Protein AF-A0A1V4R2S0-F1 (afdb_monomer_lite)

Foldseek 3Di:
DPDFQAAQFARDTDDALQQAQCSDPPHNHGVVQDDNNRHGDDLVVQLVVQLVVCCVPPVDDSVVSSVVSNVVNCPGRVNVCVVVLVQQAQWEWEWEAEQFKIKIWIWGDDPHDTDTDDIFMFTQPCEPPRNARLQRVVVRVVVVCVVPVDQQFDPPADSVHTHGDPNYHYYYDYPHHYDPDDDDDDPDPPDDPVVVVVVVD

Radius of gyration: 22.93 Å; chains: 1; bounding box: 72×52×46 Å

Structure (mmCIF, N/CA/C/O backbone):
data_AF-A0A1V4R2S0-F1
#
_entry.id   AF-A0A1V4R2S0-F1
#
loop_
_atom_site.group_PDB
_atom_site.id
_atom_site.type_symbol
_atom_site.label_atom_id
_atom_site.label_alt_id
_atom_site.label_comp_id
_atom_site.label_asym_id
_atom_site.label_entity_id
_atom_site.label_seq_id
_atom_site.pdbx_PDB_ins_code
_atom_site.Cartn_x
_atom_site.Cartn_y
_atom_site.Cartn_z
_atom_site.occupancy
_atom_site.B_iso_or_equiv
_atom_site.auth_seq_id
_atom_site.auth_comp_id
_atom_site.auth_asym_id
_atom_site.auth_atom_id
_atom_site.pdbx_PDB_model_num
ATOM 1 N N . MET A 1 1 ? -27.835 24.896 -12.467 1.00 46.81 1 MET A N 1
ATOM 2 C CA . MET A 1 1 ? -27.452 24.715 -11.051 1.00 46.81 1 MET A CA 1
ATOM 3 C C . MET A 1 1 ? -25.950 24.519 -11.069 1.00 46.81 1 MET A C 1
ATOM 5 O O . MET A 1 1 ? -25.530 23.565 -11.707 1.00 46.81 1 MET A O 1
ATOM 9 N N . ASN A 1 2 ? -25.158 25.445 -10.519 1.00 62.81 2 ASN A N 1
ATOM 10 C CA . ASN A 1 2 ? -23.717 25.209 -10.399 1.00 62.81 2 ASN A CA 1
ATOM 11 C C . ASN A 1 2 ? -23.526 24.037 -9.437 1.00 62.81 2 ASN A C 1
ATOM 13 O O . ASN A 1 2 ? -24.078 24.055 -8.337 1.00 62.81 2 ASN A O 1
ATOM 17 N N . GLU A 1 3 ? -22.824 23.006 -9.891 1.00 78.31 3 GLU A N 1
ATOM 18 C CA . GLU A 1 3 ? -22.484 21.851 -9.074 1.00 78.31 3 GLU A CA 1
ATOM 19 C C . GLU A 1 3 ? -21.580 22.326 -7.930 1.00 78.31 3 GLU A C 1
ATOM 21 O O . GLU A 1 3 ? -20.575 23.003 -8.148 1.00 78.31 3 GLU A O 1
ATOM 26 N N . LEU A 1 4 ? -22.009 22.088 -6.691 1.00 85.81 4 LEU A N 1
ATOM 27 C CA . LEU A 1 4 ? -21.290 22.551 -5.513 1.00 85.81 4 LEU A CA 1
ATOM 28 C C . LEU A 1 4 ? -20.228 21.508 -5.156 1.00 85.81 4 LEU A C 1
ATOM 30 O O . LEU A 1 4 ? -20.561 20.423 -4.681 1.00 85.81 4 LEU A O 1
ATOM 34 N N . HIS A 1 5 ? -18.957 21.838 -5.369 1.00 91.56 5 HIS A N 1
ATOM 35 C CA . HIS A 1 5 ? -17.845 20.961 -5.016 1.00 91.56 5 HIS A CA 1
ATOM 36 C C . HIS A 1 5 ? -17.355 21.264 -3.598 1.00 91.56 5 HIS A C 1
ATOM 38 O O . HIS A 1 5 ? -17.050 22.407 -3.259 1.00 91.56 5 HIS A O 1
ATOM 44 N N . ILE A 1 6 ? -17.289 20.232 -2.756 1.00 93.31 6 ILE A N 1
ATOM 45 C CA . ILE A 1 6 ? -16.808 20.323 -1.374 1.00 93.31 6 ILE A CA 1
ATOM 46 C C . ILE A 1 6 ? -15.648 19.345 -1.208 1.00 93.31 6 ILE A C 1
ATOM 48 O O . ILE A 1 6 ? -15.779 18.167 -1.541 1.00 93.31 6 ILE A O 1
ATOM 52 N N . CYS A 1 7 ? -14.534 19.822 -0.652 1.00 93.19 7 CYS A N 1
ATOM 53 C CA . CYS A 1 7 ? -13.400 18.979 -0.294 1.00 93.19 7 CYS A CA 1
ATOM 54 C C . CYS A 1 7 ? -13.829 17.899 0.709 1.00 93.19 7 CYS A C 1
ATOM 56 O O . CYS A 1 7 ? -14.256 18.213 1.823 1.00 93.19 7 CYS A O 1
ATOM 58 N N . LYS A 1 8 ? -13.636 16.625 0.351 1.00 91.62 8 LYS A N 1
ATOM 59 C CA . LYS A 1 8 ? -13.963 15.467 1.201 1.00 91.62 8 LYS A CA 1
ATOM 60 C C . LYS A 1 8 ? -13.078 15.327 2.444 1.00 91.62 8 LYS A C 1
ATOM 62 O O . LYS A 1 8 ? -13.355 14.473 3.278 1.00 91.62 8 LYS A O 1
ATOM 67 N N . SER A 1 9 ? -12.021 16.132 2.565 1.00 92.12 9 SER A N 1
ATOM 68 C CA . SER A 1 9 ? -11.153 16.174 3.745 1.00 92.12 9 SER A CA 1
ATOM 69 C C . SER A 1 9 ? -11.565 17.296 4.701 1.00 92.12 9 SER A C 1
ATOM 71 O O . SER A 1 9 ? -12.098 17.014 5.765 1.00 92.12 9 SER A O 1
ATOM 73 N N . CYS A 1 10 ? -11.386 18.568 4.326 1.00 91.00 10 CYS A N 1
ATOM 74 C CA . CYS A 1 10 ? -11.595 19.706 5.234 1.00 91.00 10 CYS A CA 1
ATOM 75 C C . CYS A 1 10 ? -12.958 20.408 5.108 1.00 91.00 10 CYS A C 1
ATOM 77 O O . CYS A 1 10 ? -13.224 21.348 5.853 1.00 91.00 10 CYS A O 1
ATOM 79 N N . GLY A 1 11 ? -13.806 20.021 4.149 1.00 90.06 11 GLY A N 1
ATOM 80 C CA . GLY A 1 11 ? -15.106 20.664 3.928 1.00 90.06 11 GLY A CA 1
ATOM 81 C C . GLY A 1 11 ? -15.055 22.030 3.226 1.00 90.06 11 GLY A C 1
ATOM 82 O O . GLY A 1 11 ? -16.089 22.686 3.108 1.00 90.06 11 GLY A O 1
ATOM 83 N N . LYS A 1 12 ? -13.885 22.475 2.738 1.00 93.06 12 LYS A N 1
ATOM 84 C CA . LYS A 1 12 ? -13.745 23.711 1.944 1.00 93.06 12 LYS A CA 1
ATOM 85 C C . LYS A 1 12 ? -14.580 23.620 0.661 1.00 93.06 12 LYS A C 1
ATOM 87 O O . LYS A 1 12 ? -14.504 22.624 -0.057 1.00 93.06 12 LYS A O 1
ATOM 92 N N . VAL A 1 13 ? -15.352 24.667 0.370 1.00 94.25 13 VAL A N 1
ATOM 93 C CA . VAL A 1 13 ? -16.077 24.818 -0.903 1.00 94.25 13 VAL A CA 1
ATOM 94 C C . VAL A 1 13 ? -15.076 25.193 -1.993 1.00 94.25 13 VAL A C 1
ATOM 96 O O . VAL A 1 13 ? -14.331 26.156 -1.819 1.00 94.25 13 VAL A O 1
ATOM 99 N N . LEU A 1 14 ? -15.073 24.449 -3.096 1.00 94.50 14 LEU A N 1
ATOM 100 C CA . LEU A 1 14 ? -14.153 24.623 -4.219 1.00 94.50 14 LEU A CA 1
ATOM 101 C C . LEU A 1 14 ? -14.873 25.363 -5.342 1.00 94.50 14 LEU A C 1
ATOM 103 O O . LEU A 1 14 ? -15.967 24.953 -5.744 1.00 94.50 14 LEU A O 1
ATOM 107 N N . LYS A 1 15 ? -14.292 26.471 -5.808 1.00 92.19 15 LYS A N 1
ATOM 108 C CA . LYS A 1 15 ? -14.915 27.331 -6.823 1.00 92.19 15 LYS A CA 1
ATOM 109 C C . LYS A 1 15 ? -14.043 27.453 -8.056 1.00 92.19 15 LYS A C 1
ATOM 111 O O . LYS A 1 15 ? -14.492 27.115 -9.147 1.00 92.19 15 LYS A O 1
ATOM 116 N N . GLU A 1 16 ? -12.811 27.898 -7.857 1.00 92.81 16 GLU A N 1
ATOM 117 C CA . GLU A 1 16 ? -11.862 28.153 -8.936 1.00 92.81 16 GLU A CA 1
ATOM 118 C C . GLU A 1 16 ? -10.869 27.000 -9.052 1.00 92.81 16 GLU A C 1
ATOM 120 O O . GLU A 1 16 ? -10.714 26.218 -8.114 1.00 92.81 16 GLU A O 1
ATOM 125 N N . ALA A 1 17 ? -10.194 26.885 -10.197 1.00 91.75 17 ALA A N 1
ATOM 126 C CA . ALA A 1 17 ? -9.250 25.801 -10.461 1.00 91.75 17 ALA A CA 1
ATOM 127 C C . ALA A 1 17 ? -8.202 25.664 -9.343 1.00 91.75 17 ALA A C 1
ATOM 129 O O . ALA A 1 17 ? -7.918 24.552 -8.908 1.00 91.75 17 ALA A O 1
ATOM 130 N N . GLU A 1 18 ? -7.711 26.782 -8.807 1.00 92.38 18 GLU A N 1
ATOM 131 C CA . GLU A 1 18 ? -6.696 26.835 -7.753 1.00 92.38 18 GLU A CA 1
ATOM 132 C C . GLU A 1 18 ? -7.167 26.233 -6.426 1.00 92.38 18 GLU A C 1
ATOM 134 O O . GLU A 1 18 ? -6.331 25.823 -5.625 1.00 92.38 18 GLU A O 1
ATOM 139 N N . ASP A 1 19 ? -8.478 26.160 -6.177 1.00 92.62 19 ASP A N 1
ATOM 140 C CA . ASP A 1 19 ? -9.009 25.514 -4.977 1.00 92.62 19 ASP A CA 1
ATOM 141 C C . ASP A 1 19 ? -8.884 23.990 -5.048 1.00 92.62 19 ASP A C 1
ATOM 143 O O . ASP A 1 19 ? -8.779 23.339 -4.007 1.00 92.62 19 ASP A O 1
ATOM 147 N N . PHE A 1 20 ? -8.913 23.409 -6.249 1.00 94.19 20 PHE A N 1
ATOM 148 C CA . PHE A 1 20 ? -8.894 21.964 -6.451 1.00 94.19 20 PHE A CA 1
ATOM 149 C C . PHE A 1 20 ? -7.472 21.404 -6.383 1.00 94.19 20 PHE A C 1
ATOM 151 O O . PHE A 1 20 ? -6.502 22.050 -6.780 1.00 94.19 20 PHE A O 1
ATOM 158 N N . ALA A 1 21 ? -7.347 20.164 -5.906 1.00 93.62 21 ALA A N 1
ATOM 159 C CA . ALA A 1 21 ? -6.077 19.448 -5.939 1.00 93.62 21 ALA A CA 1
ATOM 160 C C . ALA A 1 21 ? -5.519 19.393 -7.373 1.00 93.62 21 ALA A C 1
ATOM 162 O O . ALA A 1 21 ? -6.259 19.076 -8.310 1.00 93.62 21 ALA A O 1
ATOM 163 N N . ASP A 1 22 ? -4.231 19.722 -7.522 1.00 91.56 22 ASP A N 1
ATOM 164 C CA . ASP A 1 22 ? -3.528 19.806 -8.814 1.00 91.56 22 ASP A CA 1
ATOM 165 C C . ASP A 1 22 ? -4.211 20.740 -9.846 1.00 91.56 22 ASP A C 1
ATOM 167 O O . ASP A 1 22 ? -4.134 20.544 -11.056 1.00 91.56 22 ASP A O 1
ATOM 171 N N . GLY A 1 23 ? -4.972 21.743 -9.387 1.00 89.06 23 GLY A N 1
ATOM 172 C CA . GLY A 1 23 ? -5.674 22.674 -10.278 1.00 89.06 23 GLY A CA 1
ATOM 173 C C . GLY A 1 23 ? -6.854 22.055 -11.045 1.00 89.06 23 GLY A C 1
ATOM 174 O O . GLY A 1 23 ? -7.412 22.672 -11.956 1.00 89.06 23 GLY A O 1
ATOM 175 N N . LYS A 1 24 ? -7.225 20.807 -10.734 1.00 89.88 24 LYS A N 1
ATOM 176 C CA . LYS A 1 24 ? -8.147 20.012 -11.547 1.00 89.88 24 LYS A CA 1
ATOM 177 C C . LYS A 1 24 ? -9.590 20.147 -11.067 1.00 89.88 24 LYS A C 1
ATOM 179 O O . LYS A 1 24 ? -9.997 19.499 -10.102 1.00 89.88 24 LYS A O 1
ATOM 184 N N . ILE A 1 25 ? -10.390 20.927 -11.796 1.00 90.38 25 ILE A N 1
ATOM 185 C CA . ILE A 1 25 ? -11.830 21.079 -11.531 1.00 90.38 25 ILE A CA 1
ATOM 186 C C . ILE A 1 25 ? -12.509 19.703 -11.463 1.00 90.38 25 ILE A C 1
ATOM 188 O O . ILE A 1 25 ? -12.324 18.851 -12.335 1.00 90.38 25 ILE A O 1
ATOM 192 N N . GLY A 1 26 ? -13.292 19.497 -10.403 1.00 87.50 26 GLY A N 1
ATOM 193 C CA . GLY A 1 26 ? -13.965 18.231 -10.105 1.00 87.50 26 GLY A CA 1
ATOM 194 C C . GLY A 1 26 ? -13.153 17.265 -9.236 1.00 87.50 26 GLY A C 1
ATOM 195 O O . GLY A 1 26 ? -13.648 16.181 -8.930 1.00 87.50 26 GLY A O 1
ATOM 196 N N . SER A 1 27 ? -11.937 17.631 -8.812 1.00 90.06 27 SER A N 1
ATOM 197 C CA . SER A 1 27 ? -11.198 16.867 -7.802 1.00 90.06 27 SER A CA 1
ATOM 198 C C . SER A 1 27 ? -11.981 16.756 -6.489 1.00 90.06 27 SER A C 1
ATOM 200 O O . SER A 1 27 ? -12.680 17.681 -6.074 1.00 90.06 27 SER A O 1
ATOM 202 N N . GLU A 1 28 ? -11.845 15.614 -5.813 1.00 92.06 28 GLU A N 1
ATOM 203 C CA . GLU A 1 28 ? -12.517 15.339 -4.537 1.00 92.06 28 GLU A CA 1
ATOM 204 C C . GLU A 1 28 ? -11.915 16.118 -3.355 1.00 92.06 28 GLU A C 1
ATOM 206 O O . GLU A 1 28 ? -12.532 16.208 -2.289 1.00 92.06 28 GLU A O 1
ATOM 211 N N . TYR A 1 29 ? -10.713 16.672 -3.529 1.00 94.62 29 TYR A N 1
ATOM 212 C CA . TYR A 1 29 ? -9.932 17.325 -2.482 1.00 94.62 29 TYR A CA 1
ATOM 213 C C . TYR A 1 29 ? -9.473 18.723 -2.905 1.00 94.62 29 TYR A C 1
ATOM 215 O O . TYR A 1 29 ? -9.344 19.017 -4.095 1.00 94.62 29 TYR A O 1
ATOM 223 N N . CYS A 1 30 ? -9.214 19.582 -1.915 1.00 94.81 30 CYS A N 1
ATOM 224 C CA . CYS A 1 30 ? -8.610 20.889 -2.148 1.00 94.81 30 CYS A CA 1
ATOM 225 C C . CYS A 1 30 ? -7.082 20.818 -2.211 1.00 94.81 30 CYS A C 1
ATOM 227 O O . CYS A 1 30 ? -6.473 19.933 -1.608 1.00 94.81 30 CYS A O 1
ATOM 229 N N . ASN A 1 31 ? -6.482 21.817 -2.852 1.00 94.00 31 ASN A N 1
ATOM 230 C CA . ASN A 1 31 ? -5.033 22.004 -2.953 1.00 94.00 31 ASN A CA 1
ATOM 231 C C . ASN A 1 31 ? -4.296 22.029 -1.595 1.00 94.00 31 ASN A C 1
ATOM 233 O O . ASN A 1 31 ? -3.155 21.600 -1.510 1.00 94.00 31 ASN A O 1
ATOM 237 N N . GLU A 1 32 ? -4.936 22.501 -0.522 1.00 93.06 32 GLU A N 1
ATOM 238 C CA . GLU A 1 32 ? -4.339 22.572 0.823 1.00 93.06 32 GLU A CA 1
ATOM 239 C C . GLU A 1 32 ? -4.285 21.209 1.539 1.00 93.06 32 GLU A C 1
ATOM 241 O O . GLU A 1 32 ? -3.452 20.993 2.423 1.00 93.06 32 GLU A O 1
ATOM 246 N N . CYS A 1 33 ? -5.192 20.288 1.192 1.00 93.31 33 CYS A N 1
ATOM 247 C CA . CYS A 1 33 ? -5.246 18.944 1.778 1.00 93.31 33 CYS A CA 1
ATOM 248 C C . CYS A 1 33 ? -4.353 17.941 1.042 1.00 93.31 33 CYS A C 1
ATOM 250 O O . CYS A 1 33 ? -4.112 16.845 1.560 1.00 93.31 33 CYS A O 1
ATOM 252 N N . THR A 1 34 ? -3.877 18.305 -0.146 1.00 93.75 34 THR A N 1
ATOM 253 C CA . THR A 1 34 ? -3.062 17.456 -1.007 1.00 93.75 34 THR A CA 1
ATOM 254 C C . THR A 1 34 ? -1.626 17.959 -1.111 1.00 93.75 34 THR A C 1
ATOM 256 O O . THR A 1 34 ? -1.303 19.067 -0.693 1.00 93.75 34 THR A O 1
ATOM 259 N N . ASP A 1 35 ? -0.739 17.110 -1.609 1.00 91.44 35 ASP A N 1
ATOM 260 C CA . ASP A 1 35 ? 0.590 17.496 -2.050 1.00 91.44 35 ASP A CA 1
ATOM 261 C C . ASP A 1 35 ? 0.546 18.162 -3.437 1.00 91.44 35 ASP A C 1
ATOM 263 O O . ASP A 1 35 ? -0.520 18.377 -4.024 1.00 91.44 35 ASP A O 1
ATOM 267 N N . GLU A 1 36 ? 1.728 18.497 -3.951 1.00 88.94 36 GLU A N 1
ATOM 268 C CA . GLU A 1 36 ? 1.931 19.122 -5.262 1.00 88.94 36 GLU A CA 1
ATOM 269 C C . GLU A 1 36 ? 1.460 18.270 -6.449 1.00 88.94 36 GLU A C 1
ATOM 271 O O . GLU A 1 36 ? 1.298 18.802 -7.540 1.00 88.94 36 GLU A O 1
ATOM 276 N N . PHE A 1 37 ? 1.201 16.976 -6.239 1.00 88.50 37 PHE A N 1
ATOM 277 C CA . PHE A 1 37 ? 0.699 16.047 -7.253 1.00 88.50 37 PHE A CA 1
ATOM 278 C C . PHE A 1 37 ? -0.795 15.736 -7.076 1.00 88.50 37 PHE A C 1
ATOM 280 O O . PHE A 1 37 ? -1.340 14.870 -7.761 1.00 88.50 37 PHE A O 1
ATOM 287 N N . GLY A 1 38 ? -1.463 16.403 -6.131 1.00 88.88 38 GLY A N 1
ATOM 288 C CA . GLY A 1 38 ? -2.879 16.207 -5.850 1.00 88.88 38 GLY A CA 1
ATOM 289 C C . GLY A 1 38 ? -3.206 14.956 -5.026 1.00 88.88 38 GLY A C 1
ATOM 290 O O . GLY A 1 38 ? -4.383 14.607 -4.908 1.00 88.88 38 GLY A O 1
ATOM 291 N N . TYR A 1 39 ? -2.216 14.293 -4.419 1.00 89.62 39 TYR A N 1
ATOM 292 C CA . TYR A 1 39 ? -2.452 13.187 -3.485 1.00 89.62 39 TYR A CA 1
ATOM 293 C C . TYR A 1 39 ? -2.613 13.695 -2.057 1.00 89.62 39 TYR A C 1
ATOM 295 O O . TYR A 1 39 ? -1.993 14.672 -1.657 1.00 89.62 39 TYR A O 1
ATOM 303 N N . MET A 1 40 ? -3.433 13.019 -1.250 1.00 90.62 40 MET A N 1
ATOM 304 C CA . MET A 1 40 ? -3.604 13.385 0.158 1.00 90.62 40 MET A CA 1
ATOM 305 C C . MET A 1 40 ? -2.267 13.405 0.903 1.00 90.62 40 MET A C 1
ATOM 307 O O . MET A 1 40 ? -1.474 12.462 0.832 1.00 90.62 40 MET A O 1
ATOM 311 N N . ARG A 1 41 ? -2.047 14.479 1.666 1.00 91.56 41 ARG A N 1
ATOM 312 C CA . ARG A 1 41 ? -0.847 14.637 2.492 1.00 91.56 41 ARG A CA 1
ATOM 313 C C . ARG A 1 41 ? -0.754 13.523 3.527 1.00 91.56 41 ARG A C 1
ATOM 315 O O . ARG A 1 41 ? -1.766 13.008 3.995 1.00 91.56 41 ARG A O 1
ATOM 322 N N . ARG A 1 42 ? 0.465 13.160 3.930 1.00 89.31 42 ARG A N 1
ATOM 323 C CA . ARG A 1 42 ? 0.658 12.072 4.899 1.00 89.31 42 ARG A CA 1
ATOM 324 C C . ARG A 1 42 ? 0.071 12.464 6.251 1.00 89.31 42 ARG A C 1
ATOM 326 O O . ARG A 1 42 ? 0.320 13.569 6.726 1.00 89.31 42 ARG A O 1
ATOM 333 N N . TYR A 1 43 ? -0.613 11.527 6.906 1.00 89.31 43 TYR A N 1
ATOM 334 C CA . TYR A 1 43 ? -1.185 11.736 8.240 1.00 89.31 43 TYR A CA 1
ATOM 335 C C . TYR A 1 43 ? -0.169 12.339 9.224 1.00 89.31 43 TYR A C 1
ATOM 337 O O . TYR A 1 43 ? -0.466 13.333 9.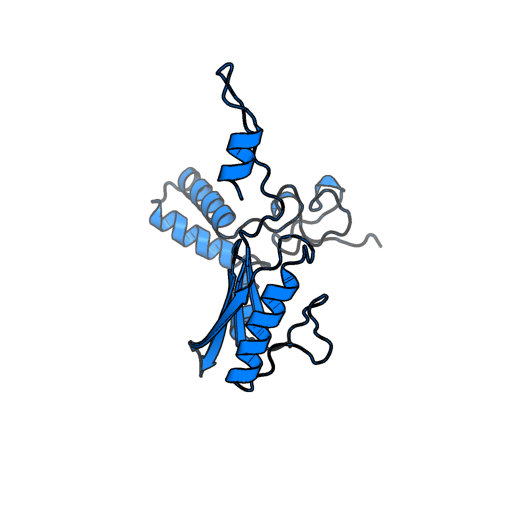876 1.00 89.31 43 TYR A O 1
ATOM 345 N N . SER A 1 44 ? 1.055 11.799 9.267 1.00 90.19 44 SER A N 1
ATOM 346 C CA . SER A 1 44 ? 2.122 12.303 10.142 1.00 90.19 44 SER A CA 1
ATOM 347 C C . SER A 1 44 ? 2.496 13.756 9.851 1.00 90.19 44 SER A C 1
ATOM 349 O O . SER A 1 44 ? 2.630 14.541 10.777 1.00 90.19 44 SER A O 1
ATOM 351 N N . GLN A 1 45 ? 2.579 14.143 8.574 1.00 91.81 45 GLN A N 1
ATOM 352 C CA . GLN A 1 45 ? 2.875 15.524 8.186 1.00 91.81 45 GLN A CA 1
ATOM 353 C C . GLN A 1 45 ? 1.773 16.484 8.647 1.00 91.81 45 GLN A C 1
ATOM 355 O O . GLN A 1 45 ? 2.068 17.572 9.132 1.00 91.81 45 GLN A O 1
ATOM 360 N N . VAL A 1 46 ? 0.506 16.082 8.510 1.00 92.12 46 VAL A N 1
ATOM 361 C CA . VAL A 1 46 ? -0.639 16.899 8.940 1.00 92.12 46 VAL A CA 1
ATOM 362 C C . VAL A 1 46 ? -0.664 17.034 10.467 1.00 92.12 46 VAL A C 1
ATOM 364 O O . VAL A 1 46 ? -0.868 18.136 10.980 1.00 92.12 46 VAL A O 1
ATOM 367 N N . VAL A 1 47 ? -0.401 15.942 11.194 1.00 93.31 47 VAL A N 1
ATOM 368 C CA . VAL A 1 47 ? -0.267 15.949 12.660 1.00 93.31 47 VAL A CA 1
ATOM 369 C C . VAL A 1 47 ? 0.872 16.865 13.098 1.00 93.31 47 VAL A C 1
ATOM 371 O O . VAL A 1 47 ? 0.650 17.725 13.943 1.00 93.31 47 VAL A O 1
ATOM 374 N N . ASP A 1 48 ? 2.057 16.751 12.496 1.00 94.44 48 ASP A N 1
ATOM 375 C CA . ASP A 1 48 ? 3.214 17.583 12.842 1.00 94.44 48 ASP A CA 1
ATOM 376 C C . ASP A 1 48 ? 2.952 19.074 12.601 1.00 94.44 48 ASP A C 1
ATOM 378 O O . ASP A 1 48 ? 3.347 19.926 13.400 1.00 94.44 48 ASP A O 1
ATOM 382 N N . GLU A 1 49 ? 2.253 19.430 11.525 1.00 92.94 49 GLU A N 1
ATOM 383 C CA . GLU A 1 49 ? 1.885 20.822 11.267 1.00 92.94 49 GLU A CA 1
ATOM 384 C C . GLU A 1 49 ? 0.901 21.380 12.285 1.00 92.94 49 GLU A C 1
ATOM 386 O O . GLU A 1 49 ? 1.07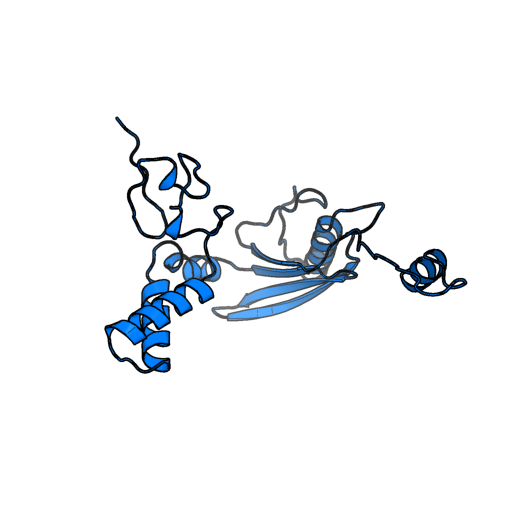0 22.513 12.747 1.00 92.94 49 GLU A O 1
ATOM 391 N N . ILE A 1 50 ? -0.125 20.607 12.642 1.00 92.31 50 ILE A N 1
ATOM 392 C CA . ILE A 1 50 ? -1.101 21.020 13.650 1.00 92.31 50 ILE A CA 1
ATOM 393 C C . ILE A 1 50 ? -0.430 21.093 15.019 1.00 92.31 50 ILE A C 1
ATOM 395 O O . ILE A 1 50 ? -0.602 22.102 15.699 1.00 92.31 50 ILE A O 1
ATOM 399 N N . LYS A 1 51 ? 0.417 20.120 15.375 1.00 95.38 51 LYS A N 1
ATOM 400 C CA . LYS A 1 51 ? 1.253 20.139 16.585 1.00 95.38 51 LYS A CA 1
ATOM 401 C C . LYS A 1 51 ? 2.044 21.443 16.667 1.00 95.38 51 LYS A C 1
ATOM 403 O O . LYS A 1 51 ? 1.922 22.187 17.637 1.00 95.38 51 LYS A O 1
ATOM 408 N N . ASN A 1 52 ? 2.777 21.786 15.608 1.00 94.19 52 ASN A N 1
ATOM 409 C CA . ASN A 1 52 ? 3.576 23.010 15.552 1.00 94.19 52 ASN A CA 1
ATOM 410 C C . ASN A 1 52 ? 2.731 24.292 15.657 1.00 94.19 52 ASN A C 1
ATOM 412 O O . ASN A 1 52 ? 3.175 25.276 16.254 1.00 94.19 52 ASN A O 1
ATOM 416 N N . LYS A 1 53 ? 1.520 24.314 15.086 1.00 93.06 53 LYS A N 1
ATOM 417 C CA . LYS A 1 53 ? 0.584 25.443 15.237 1.00 93.06 53 LYS A CA 1
ATOM 418 C C . LYS A 1 53 ? 0.084 25.565 16.676 1.00 93.06 53 LYS A C 1
ATOM 420 O O . LYS A 1 53 ? 0.121 26.665 17.223 1.00 93.06 53 LYS A O 1
ATOM 425 N N . LEU A 1 54 ? -0.315 24.454 17.291 1.00 92.69 54 LEU A N 1
ATOM 426 C CA . LEU A 1 54 ? -0.789 24.402 18.674 1.00 92.69 54 LEU A CA 1
ATOM 427 C C . LEU A 1 54 ? 0.298 24.849 19.658 1.00 92.69 54 LEU A C 1
ATOM 429 O O . LEU A 1 54 ? 0.029 25.688 20.514 1.00 92.69 54 LEU A O 1
ATOM 433 N N . MET A 1 55 ? 1.544 24.398 19.481 1.00 93.12 55 MET A N 1
ATOM 434 C CA . MET A 1 55 ? 2.681 24.855 20.294 1.00 93.12 55 MET A CA 1
ATOM 435 C C . MET A 1 55 ? 2.885 26.374 20.198 1.00 93.12 55 MET A C 1
ATOM 437 O O . MET A 1 55 ? 3.086 27.037 21.213 1.00 93.12 55 MET A O 1
ATOM 441 N N . LYS A 1 56 ? 2.787 26.948 18.989 1.00 92.69 56 LYS A N 1
ATOM 442 C CA . LYS A 1 56 ? 2.947 28.397 18.765 1.00 92.69 56 LYS A CA 1
ATOM 443 C C . LYS A 1 56 ? 1.792 29.232 19.318 1.00 92.69 56 LYS A C 1
ATOM 445 O O . LYS A 1 56 ? 2.018 30.371 19.710 1.00 92.69 56 LYS A O 1
ATOM 450 N N . GLN A 1 57 ? 0.565 28.712 19.288 1.00 93.38 57 GLN A N 1
ATOM 451 C CA . GLN A 1 57 ? -0.642 29.466 19.645 1.00 93.38 57 GLN A CA 1
ATOM 452 C C . GLN A 1 57 ? -1.053 29.306 21.109 1.00 93.38 57 GLN A C 1
ATOM 454 O O . GLN A 1 57 ? -1.618 30.235 21.681 1.00 93.38 57 GLN A O 1
ATOM 459 N N . MET A 1 58 ? -0.802 28.138 21.704 1.00 86.31 58 MET A N 1
ATOM 460 C CA . MET A 1 58 ? -1.368 27.748 22.999 1.00 86.31 58 MET A CA 1
ATOM 461 C C . MET A 1 58 ? -0.307 27.466 24.073 1.00 86.31 58 MET A C 1
ATOM 463 O O . MET A 1 58 ? -0.672 27.076 25.177 1.00 86.31 58 MET A O 1
ATOM 467 N N . SER A 1 59 ? 0.986 27.675 23.782 1.00 83.69 59 S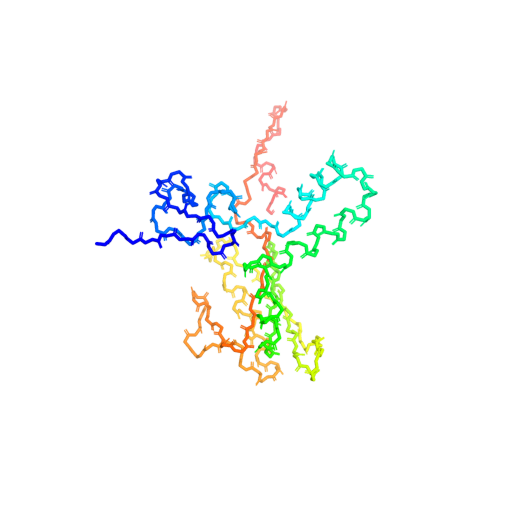ER A N 1
ATOM 468 C CA . SER A 1 59 ? 2.107 27.419 24.710 1.00 83.69 59 SER A CA 1
ATOM 469 C C . SER A 1 59 ? 2.069 26.022 25.347 1.00 83.69 59 SER A C 1
ATOM 471 O O . SER A 1 59 ? 2.447 25.846 26.504 1.00 83.69 59 SER A O 1
ATOM 473 N N . LEU A 1 60 ? 1.574 25.037 24.596 1.00 87.88 60 LEU A N 1
ATOM 474 C CA . LEU A 1 60 ? 1.490 23.645 25.029 1.00 87.88 60 LEU A CA 1
ATOM 475 C C . LEU A 1 60 ? 2.869 22.985 24.998 1.00 87.88 60 LEU A C 1
ATOM 477 O O . LEU A 1 60 ? 3.725 23.348 24.182 1.00 87.88 60 LEU A O 1
ATOM 481 N N . SER A 1 61 ? 3.062 21.980 25.853 1.00 93.12 61 SER A N 1
ATOM 482 C CA . SER A 1 61 ? 4.197 21.068 25.711 1.00 93.12 61 SER A CA 1
ATOM 483 C C . SER A 1 61 ? 4.099 20.283 24.397 1.00 93.12 61 SER A C 1
ATOM 485 O O . SER A 1 61 ? 3.021 20.149 23.814 1.00 93.12 61 SER A O 1
ATOM 487 N N . GLU A 1 62 ? 5.229 19.761 23.912 1.00 92.31 62 GLU A N 1
ATOM 488 C CA . GLU A 1 62 ? 5.248 18.985 22.667 1.00 92.31 62 GLU A CA 1
ATOM 489 C C . GLU A 1 62 ? 4.328 17.758 22.741 1.00 92.31 62 GLU A C 1
ATOM 491 O O . GLU A 1 62 ? 3.576 17.505 21.804 1.00 92.31 62 GLU A O 1
ATOM 496 N N . GLU A 1 63 ? 4.328 17.055 23.875 1.00 93.56 63 GLU A N 1
ATOM 497 C CA . GLU A 1 63 ? 3.515 15.855 24.095 1.00 93.56 63 GLU A CA 1
ATOM 498 C C . GLU A 1 63 ? 2.007 16.167 24.099 1.00 93.56 63 GLU A C 1
ATOM 500 O O . GLU A 1 63 ? 1.217 15.479 23.448 1.00 93.56 63 GLU A O 1
ATOM 505 N N . GLU A 1 64 ? 1.589 17.247 24.770 1.00 92.25 64 GLU A N 1
ATOM 506 C CA . GLU A 1 64 ? 0.187 17.689 24.779 1.00 92.25 64 GLU A CA 1
ATOM 507 C C . GLU A 1 64 ? -0.271 18.158 23.394 1.00 92.25 64 GLU A C 1
ATOM 509 O O . GLU A 1 64 ? -1.375 17.824 22.954 1.00 92.25 64 GLU A O 1
ATOM 514 N N . ALA A 1 65 ? 0.580 18.910 22.691 1.00 93.75 65 ALA A N 1
ATOM 515 C CA . ALA A 1 65 ? 0.297 19.378 21.341 1.00 93.75 65 ALA A CA 1
ATOM 516 C C . ALA A 1 65 ? 0.219 18.216 20.343 1.00 93.75 65 ALA A C 1
ATOM 518 O O . ALA A 1 65 ? -0.628 18.244 19.452 1.00 93.75 65 ALA A O 1
ATOM 519 N N . GLU A 1 66 ? 1.064 17.194 20.490 1.00 94.25 66 GLU A N 1
ATOM 520 C CA . GLU A 1 66 ? 1.041 15.996 19.652 1.00 94.25 66 GLU A CA 1
ATOM 521 C C . GLU A 1 66 ? -0.249 15.207 19.854 1.00 94.25 66 GLU A C 1
ATOM 523 O O . GLU A 1 66 ? -0.935 14.892 18.880 1.00 94.25 66 GLU A O 1
ATOM 528 N N . LYS A 1 67 ? -0.633 14.957 21.109 1.00 93.94 67 LYS A N 1
ATOM 529 C CA . LYS A 1 67 ? -1.881 14.260 21.427 1.00 93.94 67 LYS A CA 1
ATOM 530 C C . LYS A 1 67 ? -3.095 14.997 20.861 1.00 93.94 67 LYS A C 1
ATOM 532 O O . LYS A 1 67 ? -3.906 14.395 20.159 1.00 93.94 67 LYS A O 1
ATOM 537 N N . MET A 1 68 ? -3.188 16.304 21.106 1.00 93.50 68 MET A N 1
ATOM 538 C CA . MET A 1 68 ? -4.292 17.125 20.605 1.00 93.50 68 MET A CA 1
ATOM 539 C C . MET A 1 68 ? -4.297 17.202 19.071 1.00 93.50 68 MET A C 1
ATOM 541 O O . MET A 1 68 ? -5.357 17.167 18.451 1.00 93.50 68 MET A O 1
ATOM 545 N N . ALA A 1 69 ? -3.125 17.262 18.432 1.00 93.25 69 ALA A N 1
ATOM 546 C CA . ALA A 1 69 ? -3.027 17.209 16.979 1.00 93.25 69 ALA A CA 1
ATOM 547 C C . ALA A 1 69 ? -3.516 15.865 16.424 1.00 93.25 69 ALA A C 1
ATOM 549 O O . ALA A 1 69 ? -4.281 15.854 15.464 1.00 93.25 69 ALA A O 1
ATOM 550 N N . MET A 1 70 ? -3.127 14.738 17.027 1.00 91.62 70 MET A N 1
ATOM 551 C CA . MET A 1 70 ? -3.600 13.416 16.609 1.00 91.62 70 MET A CA 1
ATOM 552 C C . MET A 1 70 ? -5.115 13.265 16.762 1.00 91.62 70 MET A C 1
ATOM 554 O O . MET A 1 70 ? -5.751 12.721 15.857 1.00 91.62 70 MET A O 1
ATOM 558 N N . GLU A 1 71 ? -5.692 13.748 17.863 1.00 91.25 71 GLU A N 1
ATOM 559 C CA . GLU A 1 71 ? -7.144 13.758 18.085 1.00 91.25 71 GLU A CA 1
ATOM 560 C C . GLU A 1 71 ? -7.846 14.595 17.004 1.00 91.25 71 GLU A C 1
ATOM 562 O O . GLU A 1 71 ? -8.662 14.064 16.252 1.00 91.25 71 GLU A O 1
ATOM 567 N N . ASN A 1 72 ? -7.419 15.847 16.807 1.00 90.44 72 ASN A N 1
ATOM 568 C CA . ASN A 1 72 ? -7.989 16.743 15.797 1.00 90.44 72 ASN A CA 1
ATOM 569 C C . ASN A 1 72 ? -7.910 16.170 14.376 1.00 90.44 72 ASN A C 1
ATOM 571 O O . ASN A 1 72 ? -8.865 16.280 13.611 1.00 90.44 72 ASN A O 1
ATOM 575 N N . VAL A 1 73 ? -6.771 15.577 13.994 1.00 90.12 73 VAL A N 1
ATOM 576 C CA . VAL A 1 73 ? -6.600 14.996 12.654 1.00 90.12 73 VAL A CA 1
ATOM 577 C C . VAL A 1 73 ? -7.449 13.746 12.486 1.00 90.12 73 VAL A C 1
ATOM 579 O O . VAL A 1 73 ? -7.966 13.520 11.396 1.00 90.12 73 VAL A O 1
ATOM 582 N N . SER A 1 74 ? -7.619 12.946 13.540 1.00 87.38 74 SER A N 1
ATOM 583 C CA . SER A 1 74 ? -8.422 11.720 13.483 1.00 87.38 74 SER A CA 1
ATOM 584 C C . SER A 1 74 ? -9.904 11.997 13.216 1.00 87.38 74 SER A C 1
ATOM 586 O O . SER A 1 74 ? -10.544 11.176 12.565 1.00 87.38 74 SER A O 1
ATOM 588 N N . ASP A 1 75 ? -10.418 13.156 13.632 1.00 87.69 75 ASP A N 1
ATOM 589 C CA . ASP A 1 75 ? -11.816 13.557 13.414 1.00 87.69 75 ASP A CA 1
ATOM 590 C C . ASP A 1 75 ? -12.086 14.148 12.020 1.00 87.69 75 ASP A C 1
ATOM 592 O O . ASP A 1 75 ? -13.239 14.285 11.603 1.00 87.69 75 ASP A O 1
ATOM 596 N N . ILE A 1 76 ? -11.041 14.484 11.258 1.00 88.12 76 ILE A N 1
ATOM 597 C CA . ILE A 1 76 ? -11.197 14.992 9.890 1.00 88.12 76 ILE A CA 1
ATOM 598 C C . ILE A 1 76 ? -11.827 13.887 9.018 1.00 88.12 76 ILE A C 1
ATOM 600 O O . ILE A 1 76 ? -11.303 12.770 8.993 1.00 88.12 76 ILE A O 1
ATOM 604 N N . PRO A 1 77 ? -12.884 14.181 8.233 1.00 87.50 77 PRO A N 1
ATOM 605 C CA . PRO A 1 77 ? -13.649 13.198 7.459 1.00 87.50 77 PRO A CA 1
ATOM 606 C C . PRO A 1 77 ? -12.843 12.161 6.665 1.00 87.50 77 PRO A C 1
ATOM 608 O O . PRO A 1 77 ? -13.211 10.986 6.654 1.00 87.50 77 PRO A O 1
ATOM 611 N N . HIS A 1 78 ? -11.743 12.563 6.019 1.00 86.62 78 HIS A N 1
ATOM 612 C CA . HIS A 1 78 ? -10.873 11.635 5.287 1.00 86.62 78 HIS A CA 1
ATOM 613 C C . HIS A 1 78 ? -10.191 10.617 6.221 1.00 86.62 78 HIS A C 1
ATOM 615 O O . HIS A 1 78 ? -10.133 9.427 5.916 1.00 86.62 78 HIS A O 1
ATOM 621 N N . TRP A 1 79 ? -9.697 11.070 7.375 1.00 85.44 79 TRP A N 1
ATOM 622 C CA . TRP A 1 79 ? -8.952 10.245 8.329 1.00 85.44 79 TRP A CA 1
ATOM 623 C C . TRP A 1 79 ? -9.866 9.444 9.261 1.00 85.44 79 TRP A C 1
ATOM 625 O O . TRP A 1 79 ? -9.521 8.317 9.619 1.00 85.44 79 TRP A O 1
ATOM 635 N N . ALA A 1 80 ? -11.053 9.966 9.580 1.00 81.88 80 ALA A N 1
ATOM 636 C CA . ALA A 1 80 ? -12.040 9.323 10.449 1.00 81.88 80 ALA A CA 1
ATOM 637 C C . ALA A 1 80 ? -12.491 7.947 9.928 1.00 81.88 80 ALA A C 1
ATOM 639 O O . ALA A 1 80 ? -12.841 7.050 10.693 1.00 81.88 80 ALA A O 1
ATOM 640 N N . GLN A 1 81 ? -12.435 7.729 8.611 1.00 74.38 81 GLN A N 1
ATOM 641 C CA . GLN A 1 81 ? -12.838 6.461 8.000 1.00 74.38 81 GLN A CA 1
ATOM 642 C C . GLN A 1 81 ? -11.782 5.349 8.118 1.00 74.38 81 GLN A C 1
ATOM 644 O O . GLN A 1 81 ? -12.087 4.195 7.807 1.00 74.38 81 GLN A O 1
ATOM 649 N N . ARG A 1 82 ? -10.559 5.642 8.594 1.00 73.06 82 ARG A N 1
ATOM 650 C CA . ARG A 1 82 ? -9.450 4.666 8.648 1.00 73.06 82 ARG A CA 1
ATOM 651 C C . ARG A 1 82 ? -9.781 3.432 9.486 1.00 73.06 82 ARG A C 1
ATOM 653 O O . ARG A 1 82 ? -9.449 2.311 9.106 1.00 73.06 82 ARG A O 1
ATOM 660 N N . GLU A 1 83 ? -10.449 3.635 10.619 1.00 73.19 83 GLU A N 1
ATOM 661 C CA . GLU A 1 83 ? -10.762 2.553 11.547 1.00 73.19 83 GLU A CA 1
ATOM 662 C C . GLU A 1 83 ? -11.848 1.650 10.964 1.00 73.19 83 GLU A C 1
ATOM 664 O O . GLU A 1 83 ? -11.728 0.429 11.019 1.00 73.19 83 GLU A O 1
ATOM 669 N N . ASN A 1 84 ? -12.839 2.239 10.290 1.00 77.12 84 ASN A N 1
ATOM 670 C CA . ASN A 1 84 ? -13.866 1.507 9.551 1.00 77.12 84 ASN A CA 1
ATOM 671 C C . ASN A 1 84 ? -13.276 0.707 8.382 1.00 77.12 84 ASN A C 1
ATOM 673 O O . ASN A 1 84 ? -13.684 -0.431 8.134 1.00 77.12 84 ASN A O 1
ATOM 677 N N . LEU A 1 85 ? -12.284 1.267 7.682 1.00 80.00 85 LEU A N 1
ATOM 678 C CA . LEU A 1 85 ? -11.605 0.572 6.591 1.00 80.00 85 LEU A CA 1
ATOM 679 C C . LEU A 1 85 ? -10.896 -0.689 7.090 1.00 80.00 85 LEU A C 1
ATOM 681 O O . LEU A 1 85 ? -11.024 -1.731 6.467 1.00 80.00 85 LEU A O 1
ATOM 685 N N . ILE A 1 86 ? -10.175 -0.622 8.209 1.00 83.75 86 ILE A N 1
ATOM 686 C CA . ILE A 1 86 ? -9.460 -1.786 8.754 1.00 83.75 86 ILE A CA 1
ATOM 687 C C . ILE A 1 86 ? -10.437 -2.759 9.427 1.00 83.75 86 ILE A C 1
ATOM 689 O O . ILE A 1 86 ? -10.315 -3.977 9.278 1.00 83.75 86 ILE A O 1
ATOM 693 N N . SER A 1 87 ? -11.430 -2.249 10.159 1.00 82.75 87 SER A N 1
ATOM 694 C CA . SER A 1 87 ? -12.363 -3.076 10.928 1.00 82.75 87 SER A CA 1
ATOM 695 C C . SER A 1 87 ? -13.293 -3.908 10.041 1.00 82.75 87 SER A C 1
ATOM 697 O O . SER A 1 87 ? -13.625 -5.035 10.422 1.00 82.75 87 SER A O 1
ATOM 699 N N . SER A 1 88 ? -13.649 -3.401 8.858 1.00 87.75 88 SER A N 1
ATOM 700 C CA . SER A 1 88 ? -14.495 -4.085 7.871 1.00 87.75 88 SER A CA 1
ATOM 701 C C . SER A 1 88 ? -13.780 -5.185 7.076 1.00 87.75 88 SER A C 1
ATOM 703 O O . SER A 1 88 ? -14.439 -5.958 6.382 1.00 87.75 88 SER A O 1
ATOM 705 N N . LYS A 1 89 ? -12.448 -5.292 7.170 1.00 93.19 89 LYS A N 1
ATOM 706 C CA . LYS A 1 89 ? -11.644 -6.215 6.354 1.00 93.19 89 LYS A CA 1
ATOM 707 C C . LYS A 1 89 ? -11.286 -7.469 7.139 1.00 93.19 89 LYS A C 1
ATOM 709 O O . LYS A 1 89 ? -10.980 -7.423 8.333 1.00 93.19 89 LYS A O 1
ATOM 714 N N . LYS A 1 90 ? -11.317 -8.613 6.455 1.00 95.81 90 LYS A N 1
ATOM 715 C CA . LYS A 1 90 ? -10.965 -9.919 7.030 1.00 95.81 90 LYS A CA 1
ATOM 716 C C . LYS A 1 90 ? -9.486 -10.232 6.837 1.00 95.81 90 LYS A C 1
ATOM 718 O O . LYS A 1 90 ? -8.867 -10.822 7.723 1.00 95.81 90 LYS A O 1
ATOM 723 N N . ASN A 1 91 ? -8.931 -9.819 5.701 1.00 9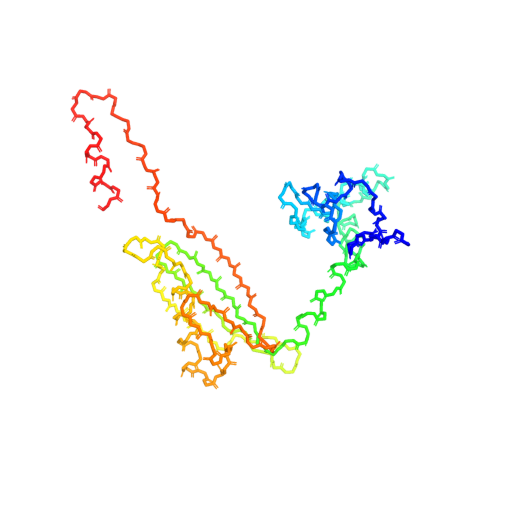7.25 91 ASN A N 1
ATOM 724 C CA . ASN A 1 91 ? -7.556 -10.094 5.309 1.00 97.25 91 ASN A CA 1
ATOM 725 C C . ASN A 1 91 ? -6.832 -8.771 5.038 1.00 97.25 91 ASN A C 1
ATOM 727 O O . ASN A 1 91 ? -7.385 -7.879 4.395 1.00 97.25 91 ASN A O 1
ATOM 731 N N . ILE A 1 92 ? -5.590 -8.654 5.500 1.00 97.62 92 ILE A N 1
ATOM 732 C CA . ILE A 1 92 ? -4.673 -7.585 5.104 1.00 97.62 92 ILE A CA 1
ATOM 733 C C . ILE A 1 92 ? -3.466 -8.247 4.456 1.00 97.62 92 ILE A C 1
ATOM 735 O O . ILE A 1 92 ? -2.793 -9.071 5.076 1.00 97.62 92 ILE A O 1
ATOM 739 N N . VAL A 1 93 ? -3.196 -7.880 3.212 1.00 98.12 93 VAL A N 1
ATOM 740 C CA . VAL A 1 93 ? -2.011 -8.298 2.472 1.00 98.12 93 VAL A CA 1
ATOM 741 C C . VAL A 1 93 ? -1.085 -7.101 2.381 1.00 98.12 93 VAL A C 1
ATOM 743 O O . VAL A 1 93 ? -1.481 -6.051 1.879 1.00 98.12 93 VAL A O 1
ATOM 746 N N . ILE A 1 94 ? 0.139 -7.257 2.870 1.00 98.38 94 ILE A N 1
ATOM 747 C CA . ILE A 1 94 ? 1.162 -6.215 2.784 1.00 98.38 94 ILE A CA 1
ATOM 748 C C . ILE A 1 94 ? 2.299 -6.757 1.937 1.00 98.38 94 ILE A C 1
ATOM 750 O O . ILE A 1 94 ? 2.819 -7.834 2.236 1.00 98.38 94 ILE A O 1
ATOM 754 N N . THR A 1 95 ? 2.697 -6.016 0.907 1.00 98.44 95 THR A N 1
ATOM 755 C CA . THR A 1 95 ? 3.884 -6.352 0.118 1.00 98.44 95 THR A CA 1
ATOM 756 C C . THR A 1 95 ? 4.985 -5.323 0.261 1.00 98.44 95 THR A C 1
ATOM 758 O O . THR A 1 95 ? 4.731 -4.129 0.144 1.00 98.44 95 THR A O 1
ATOM 761 N N . ASP A 1 96 ? 6.210 -5.803 0.431 1.00 98.12 96 ASP A N 1
ATOM 762 C CA . ASP A 1 96 ? 7.423 -5.003 0.325 1.00 98.12 96 ASP A CA 1
ATOM 763 C C . ASP A 1 96 ? 8.142 -5.348 -0.980 1.00 98.12 96 ASP A C 1
ATOM 765 O O . ASP A 1 96 ? 8.693 -6.443 -1.141 1.00 98.12 96 ASP A O 1
ATOM 769 N N . VAL A 1 97 ? 8.084 -4.427 -1.937 1.00 97.06 97 VAL A N 1
ATOM 770 C CA . VAL A 1 97 ? 8.671 -4.571 -3.270 1.00 97.06 97 VAL A CA 1
ATOM 771 C C . VAL A 1 97 ? 10.098 -4.017 -3.236 1.00 97.06 97 VAL A C 1
ATOM 773 O O . VAL A 1 97 ? 10.343 -2.834 -3.489 1.00 97.06 97 VAL A O 1
ATOM 776 N N . GLY A 1 98 ? 11.053 -4.878 -2.878 1.00 94.12 98 GLY A N 1
ATOM 777 C CA . GLY A 1 98 ? 12.485 -4.570 -2.919 1.00 94.12 98 GLY A CA 1
ATOM 778 C C . GLY A 1 98 ? 13.081 -4.741 -4.318 1.00 94.12 98 GLY A C 1
ATOM 779 O O . GLY A 1 98 ? 12.450 -5.326 -5.192 1.00 94.12 98 GLY A O 1
ATOM 780 N N . SER A 1 99 ? 14.322 -4.296 -4.531 1.00 89.38 99 SER A N 1
ATOM 781 C CA . SER A 1 99 ? 15.000 -4.372 -5.841 1.00 89.38 99 SER A CA 1
ATOM 782 C C . SER A 1 99 ? 15.139 -5.796 -6.392 1.00 89.38 99 SER A C 1
ATOM 784 O O . SER A 1 99 ? 14.972 -6.014 -7.587 1.00 89.38 99 SER A O 1
ATOM 786 N N . THR A 1 100 ? 15.402 -6.777 -5.528 1.00 91.69 100 THR A N 1
ATOM 787 C CA . THR A 1 100 ? 15.593 -8.182 -5.931 1.00 91.69 100 THR A CA 1
ATOM 788 C C . THR A 1 100 ? 14.421 -9.080 -5.562 1.00 91.69 100 THR A C 1
ATOM 790 O O . THR A 1 100 ? 14.158 -10.074 -6.233 1.00 91.69 100 THR A O 1
ATOM 793 N N . THR A 1 101 ? 13.728 -8.763 -4.470 1.00 96.44 101 THR A N 1
ATOM 794 C CA . THR A 1 101 ? 12.736 -9.650 -3.864 1.00 96.44 101 THR A CA 1
ATOM 795 C C . THR A 1 101 ? 11.504 -8.867 -3.453 1.00 96.44 101 THR A C 1
ATOM 797 O O . THR A 1 101 ? 11.605 -7.921 -2.673 1.00 96.44 101 THR A O 1
ATOM 800 N N . THR A 1 102 ? 10.343 -9.335 -3.897 1.00 98.25 102 THR A N 1
ATOM 801 C CA . THR A 1 102 ? 9.041 -8.890 -3.417 1.00 98.25 102 THR A CA 1
ATOM 802 C C . THR A 1 102 ? 8.601 -9.826 -2.305 1.00 98.25 102 THR A C 1
ATOM 804 O O . THR A 1 102 ? 8.458 -11.029 -2.524 1.00 98.25 102 THR A O 1
ATOM 807 N N . LYS A 1 103 ? 8.431 -9.297 -1.097 1.00 98.50 103 LYS A N 1
ATOM 808 C CA . LYS A 1 103 ? 7.931 -10.045 0.064 1.00 98.50 103 LYS A CA 1
ATOM 809 C C . LYS A 1 103 ? 6.455 -9.745 0.245 1.00 98.50 103 LYS A C 1
ATOM 811 O O . LYS A 1 103 ? 6.041 -8.615 0.025 1.00 98.50 103 LYS A O 1
ATOM 816 N N . ALA A 1 104 ? 5.689 -10.733 0.678 1.00 98.56 104 ALA A N 1
ATOM 817 C CA . ALA A 1 104 ? 4.278 -10.604 0.996 1.00 98.56 104 ALA A CA 1
ATOM 818 C C . ALA A 1 104 ? 4.001 -11.218 2.366 1.00 98.56 104 ALA A C 1
ATOM 820 O O . ALA A 1 104 ? 4.476 -12.315 2.666 1.00 98.56 104 ALA A O 1
ATOM 821 N N . ILE A 1 105 ? 3.200 -10.532 3.174 1.00 98.50 105 ILE A N 1
ATOM 822 C CA . ILE A 1 105 ? 2.638 -11.072 4.411 1.00 98.50 105 ILE A CA 1
ATOM 823 C C . ILE A 1 105 ? 1.117 -11.017 4.359 1.00 98.50 105 ILE A C 1
ATOM 825 O O . ILE A 1 105 ? 0.535 -10.057 3.852 1.00 98.50 105 ILE A O 1
ATOM 829 N N . LEU A 1 106 ? 0.482 -12.042 4.921 1.00 98.50 106 LEU A N 1
ATOM 830 C CA . LEU A 1 106 ? -0.953 -12.083 5.164 1.00 98.50 106 LEU A CA 1
ATOM 831 C C . LEU A 1 106 ? -1.216 -11.955 6.659 1.00 98.50 106 LEU A C 1
ATOM 833 O O . LEU A 1 106 ? -0.825 -12.823 7.442 1.00 98.50 106 LEU A O 1
ATOM 837 N N . LEU A 1 107 ? -1.941 -10.911 7.041 1.00 97.56 107 LEU A N 1
ATOM 838 C CA . LEU A 1 107 ? -2.549 -10.785 8.355 1.00 97.56 107 LEU A CA 1
ATOM 839 C C . LEU A 1 107 ? -4.035 -11.127 8.243 1.00 97.56 107 LEU A C 1
ATOM 841 O O . LEU A 1 107 ? -4.761 -10.521 7.456 1.00 97.56 107 LEU A O 1
ATOM 845 N N . GLN A 1 108 ? -4.504 -12.079 9.043 1.00 96.50 108 GLN A N 1
ATOM 846 C CA . GLN A 1 108 ? -5.909 -12.472 9.062 1.00 96.50 108 GLN A CA 1
ATOM 847 C C . GLN A 1 108 ? -6.566 -12.070 10.379 1.00 96.50 108 GLN A C 1
ATOM 849 O O . GLN A 1 108 ? -6.029 -12.319 11.464 1.00 96.50 108 GLN A O 1
ATOM 854 N N . LYS A 1 109 ? -7.753 -11.471 10.281 1.00 94.50 109 LYS A N 1
ATOM 855 C CA . LYS A 1 109 ? -8.551 -11.083 11.439 1.00 94.50 109 LYS A CA 1
ATOM 856 C C . LYS A 1 109 ? -9.114 -12.322 12.133 1.00 94.50 109 LYS A C 1
ATOM 858 O O . LYS A 1 109 ? -9.871 -13.093 11.548 1.00 94.50 109 LYS A O 1
ATOM 863 N N . THR A 1 110 ? -8.765 -12.496 13.403 1.00 88.94 110 THR A N 1
ATOM 864 C CA . THR A 1 110 ? -9.336 -13.497 14.308 1.00 88.94 110 THR A CA 1
ATOM 865 C C . THR A 1 110 ? -9.982 -12.766 15.478 1.00 88.94 110 THR A C 1
ATOM 867 O O . THR A 1 110 ? -9.293 -12.127 16.270 1.00 88.94 110 THR A O 1
ATOM 870 N N . ARG A 1 111 ? -11.312 -12.863 15.609 1.00 85.06 111 ARG A N 1
ATOM 871 C CA . ARG A 1 111 ? -12.105 -12.047 16.549 1.00 85.06 111 ARG A CA 1
ATOM 872 C C . ARG A 1 111 ? -11.913 -10.550 16.262 1.00 85.06 111 ARG A C 1
ATOM 874 O O . ARG A 1 111 ? -12.474 -10.063 15.286 1.00 85.06 111 ARG A O 1
ATOM 881 N N . ASN A 1 112 ? -11.108 -9.851 17.063 1.00 83.12 112 ASN A N 1
ATOM 882 C CA . ASN A 1 112 ? -10.828 -8.423 16.904 1.00 83.12 112 ASN A CA 1
ATOM 883 C C . ASN A 1 112 ? -9.332 -8.100 16.751 1.00 83.12 112 ASN A C 1
ATOM 885 O O . ASN A 1 112 ? -8.942 -6.944 16.847 1.00 83.12 112 ASN A O 1
ATOM 889 N N . GLU A 1 113 ? -8.498 -9.112 16.505 1.00 91.12 113 GLU A N 1
ATOM 890 C CA . GLU A 1 113 ? -7.052 -8.953 16.345 1.00 91.12 113 GLU A CA 1
ATOM 891 C C . GLU A 1 113 ? -6.600 -9.521 15.003 1.00 91.12 113 GLU A C 1
ATOM 893 O O . GLU A 1 113 ? -7.115 -10.540 14.536 1.00 91.12 113 GLU A O 1
ATOM 898 N N . PHE A 1 114 ? -5.608 -8.884 14.392 1.00 94.00 114 PHE A N 1
ATOM 899 C CA . PHE A 1 114 ? -4.943 -9.409 13.208 1.00 94.00 114 PHE A CA 1
ATOM 900 C C . PHE A 1 114 ? -3.757 -10.277 13.621 1.00 94.00 114 PHE A C 1
ATOM 902 O O . PHE A 1 114 ? -2.918 -9.858 14.416 1.00 94.00 114 PHE A O 1
ATOM 909 N N . LYS A 1 115 ? -3.676 -11.488 13.067 1.00 95.94 115 LYS A N 1
ATOM 910 C CA . LYS A 1 115 ? -2.551 -12.405 13.285 1.00 95.94 115 LYS A CA 1
ATOM 911 C C . LYS A 1 115 ? -1.842 -12.687 11.973 1.00 95.94 115 LYS A C 1
ATOM 913 O O . LYS A 1 115 ? -2.499 -12.900 10.954 1.00 95.94 115 LYS A O 1
ATOM 918 N N . LEU A 1 116 ? -0.511 -12.724 12.016 1.00 97.38 116 LEU A N 1
ATOM 919 C CA . LEU A 1 116 ? 0.295 -13.188 10.891 1.00 97.38 116 LEU A CA 1
ATOM 920 C C . LEU A 1 116 ? -0.079 -14.636 10.573 1.00 97.38 116 LEU A C 1
ATOM 922 O O . LEU A 1 116 ? 0.007 -15.510 11.436 1.00 97.38 116 LEU A O 1
ATOM 926 N N . ARG A 1 117 ? -0.529 -14.868 9.341 1.00 97.38 117 ARG A N 1
ATOM 927 C CA . ARG A 1 117 ? -1.014 -16.166 8.871 1.00 97.38 117 ARG A CA 1
ATOM 928 C C . ARG A 1 117 ? -0.034 -16.848 7.928 1.00 97.38 117 ARG A C 1
ATOM 930 O O . ARG A 1 117 ? 0.106 -18.060 8.012 1.00 97.38 117 ARG A O 1
ATOM 937 N N . SER A 1 118 ? 0.603 -16.089 7.043 1.00 98.12 118 SER A N 1
ATOM 938 C CA . SER A 1 118 ? 1.552 -16.605 6.054 1.00 98.12 118 SER A CA 1
ATOM 939 C C . SER A 1 118 ? 2.500 -15.493 5.599 1.00 98.12 118 SER A C 1
ATOM 941 O O . SER A 1 118 ? 2.157 -14.307 5.662 1.00 98.12 118 SER A O 1
ATOM 943 N N . LEU A 1 119 ? 3.699 -15.890 5.174 1.00 98.12 119 LEU A N 1
ATOM 944 C CA . LEU A 1 119 ? 4.723 -15.033 4.592 1.00 98.12 119 LEU A CA 1
ATOM 945 C C . LEU A 1 119 ? 5.319 -15.751 3.385 1.00 98.12 119 LEU A C 1
ATOM 947 O O . LEU A 1 119 ? 5.794 -16.877 3.506 1.00 98.12 119 LEU A O 1
ATOM 951 N N . HIS A 1 120 ? 5.361 -15.068 2.246 1.00 98.38 120 HIS A N 1
ATOM 952 C CA . HIS A 1 120 ? 6.006 -15.563 1.033 1.00 98.38 120 HIS A CA 1
ATOM 953 C C . HIS A 1 120 ? 6.840 -14.486 0.369 1.00 98.38 120 HIS A C 1
ATOM 955 O O . HIS A 1 120 ? 6.796 -13.308 0.721 1.00 98.38 120 HIS A O 1
ATOM 961 N N . HIS A 1 121 ? 7.621 -14.906 -0.614 1.00 97.94 121 HIS A N 1
ATOM 962 C CA . HIS A 1 121 ? 8.339 -13.993 -1.476 1.00 97.94 121 HIS A CA 1
ATOM 963 C C . HIS A 1 121 ? 8.366 -14.503 -2.915 1.00 97.94 121 HIS A C 1
ATOM 965 O O . HIS A 1 121 ? 8.127 -15.680 -3.193 1.00 97.94 121 HIS A O 1
ATOM 971 N N . ALA A 1 122 ? 8.658 -13.587 -3.827 1.00 98.00 122 ALA A N 1
ATOM 972 C CA . ALA A 1 122 ? 8.959 -13.857 -5.220 1.00 98.00 122 ALA A CA 1
ATOM 973 C C . ALA A 1 122 ? 10.100 -12.939 -5.676 1.00 98.00 122 ALA A C 1
ATOM 975 O O . ALA A 1 122 ? 10.378 -11.916 -5.045 1.00 98.00 122 ALA A O 1
ATOM 976 N N . ALA A 1 123 ? 10.764 -13.300 -6.774 1.00 96.81 123 ALA A N 1
ATOM 977 C CA . ALA A 1 123 ? 11.716 -12.402 -7.414 1.00 96.81 123 ALA A CA 1
ATOM 978 C C . ALA A 1 123 ? 10.996 -11.122 -7.863 1.00 96.81 123 ALA A C 1
ATOM 980 O O . ALA A 1 123 ? 9.915 -11.193 -8.454 1.00 96.81 123 ALA A O 1
ATOM 981 N N . THR A 1 124 ? 11.593 -9.964 -7.586 1.00 95.44 124 THR A N 1
ATOM 982 C CA . THR A 1 124 ? 11.131 -8.704 -8.167 1.00 95.44 124 THR A CA 1
ATOM 983 C C . THR A 1 124 ? 11.527 -8.664 -9.636 1.00 95.44 124 THR A C 1
ATOM 985 O O . THR A 1 124 ? 12.636 -9.023 -10.018 1.00 95.44 124 THR A O 1
ATOM 988 N N . THR A 1 125 ? 10.607 -8.206 -10.467 1.00 93.31 125 THR A N 1
ATOM 989 C CA . THR A 1 125 ? 10.684 -8.230 -11.931 1.00 93.31 125 THR A CA 1
ATOM 990 C C . THR A 1 125 ? 10.795 -6.819 -12.500 1.00 93.31 125 THR A C 1
ATOM 992 O O . THR A 1 125 ? 10.157 -6.484 -13.489 1.00 93.31 125 THR A O 1
ATOM 995 N N . VAL A 1 126 ? 11.594 -5.978 -11.838 1.00 91.25 126 VAL A N 1
ATOM 996 C CA . VAL A 1 126 ? 11.772 -4.558 -12.182 1.00 91.25 126 VAL A CA 1
ATOM 997 C C . VAL A 1 126 ? 12.750 -4.341 -13.347 1.00 91.25 126 VAL A C 1
ATOM 999 O O . VAL A 1 126 ? 12.750 -3.285 -13.968 1.00 91.25 126 VAL A O 1
ATOM 1002 N N . GLU A 1 127 ? 13.563 -5.351 -13.662 1.00 86.12 127 GLU A N 1
ATOM 1003 C CA . GLU A 1 127 ? 14.549 -5.325 -14.744 1.00 86.12 127 GLU A CA 1
ATOM 1004 C C . GLU A 1 127 ? 14.033 -6.009 -16.020 1.00 86.12 127 GLU A C 1
ATOM 1006 O O . GLU A 1 127 ? 13.071 -6.793 -16.014 1.00 86.12 127 GLU A O 1
ATOM 1011 N N . LYS A 1 128 ? 14.720 -5.751 -17.137 1.00 85.19 128 LYS A N 1
ATOM 1012 C CA . LYS A 1 128 ? 14.466 -6.427 -18.416 1.00 85.19 128 LYS A CA 1
ATOM 1013 C C . LYS A 1 128 ? 14.639 -7.948 -18.305 1.00 85.19 128 LYS A C 1
ATOM 1015 O O . LYS A 1 128 ? 15.527 -8.413 -17.593 1.00 85.19 128 LYS A O 1
ATOM 1020 N N . PRO A 1 129 ? 13.842 -8.740 -19.047 1.00 88.44 129 PRO A N 1
ATOM 1021 C CA . PRO A 1 129 ? 12.901 -8.319 -20.093 1.00 88.44 129 PRO A CA 1
ATOM 1022 C C . PRO A 1 129 ? 11.483 -7.995 -19.595 1.00 88.44 129 PRO A C 1
ATOM 1024 O O . PRO A 1 129 ? 10.625 -7.719 -20.425 1.00 88.44 129 PRO A O 1
ATOM 1027 N N . LEU A 1 130 ? 11.216 -8.093 -18.289 1.00 90.19 130 LEU A N 1
ATOM 1028 C CA . LEU A 1 130 ? 9.855 -7.994 -17.757 1.00 90.19 130 LEU A CA 1
ATOM 1029 C C . LEU A 1 130 ? 9.455 -6.553 -17.434 1.00 90.19 130 LEU A C 1
ATOM 1031 O O . LEU A 1 130 ? 8.373 -6.145 -17.835 1.00 90.19 130 LEU A O 1
ATOM 1035 N N . GLU A 1 131 ? 10.321 -5.803 -16.744 1.00 90.69 131 GLU A N 1
ATOM 1036 C CA . GLU A 1 131 ? 10.102 -4.386 -16.389 1.00 90.69 131 GLU A CA 1
ATOM 1037 C C . GLU A 1 131 ? 8.723 -4.099 -15.751 1.00 90.69 131 GLU A C 1
ATOM 1039 O O . GLU A 1 131 ? 8.148 -3.028 -15.930 1.00 90.69 131 GLU A O 1
ATOM 1044 N N . ASP A 1 132 ? 8.188 -5.047 -14.978 1.00 92.75 132 ASP A N 1
ATOM 1045 C CA . ASP A 1 132 ? 6.888 -4.935 -14.314 1.00 92.75 132 ASP A CA 1
ATOM 1046 C C . ASP A 1 132 ? 6.921 -5.618 -12.946 1.00 92.75 132 ASP A C 1
ATOM 1048 O O . ASP A 1 132 ? 6.935 -6.846 -12.844 1.00 92.75 132 ASP A O 1
ATOM 1052 N N . VAL A 1 133 ? 6.897 -4.827 -11.872 1.00 94.94 133 VAL A N 1
ATOM 1053 C CA . VAL A 1 133 ? 6.920 -5.333 -10.489 1.00 94.94 133 VAL A CA 1
ATOM 1054 C C . VAL A 1 133 ? 5.644 -6.072 -10.082 1.00 94.94 133 VAL A C 1
ATOM 1056 O O . VAL A 1 133 ? 5.686 -6.869 -9.140 1.00 94.94 133 VAL A O 1
ATOM 1059 N N . ASN A 1 134 ? 4.526 -5.869 -10.788 1.00 95.88 134 ASN A N 1
ATOM 1060 C CA . ASN A 1 134 ? 3.260 -6.528 -10.468 1.00 95.88 134 ASN A CA 1
ATOM 1061 C C . ASN A 1 134 ? 3.357 -8.046 -10.618 1.00 95.88 134 ASN A C 1
ATOM 1063 O O . ASN A 1 134 ? 2.693 -8.774 -9.888 1.00 95.88 134 ASN A O 1
ATOM 1067 N N . ILE A 1 135 ? 4.245 -8.541 -11.481 1.00 97.00 135 ILE A N 1
ATOM 1068 C CA . ILE A 1 135 ? 4.516 -9.973 -11.619 1.00 97.00 135 ILE A CA 1
ATOM 1069 C C . ILE A 1 135 ? 5.039 -10.553 -10.292 1.00 97.00 135 ILE A C 1
ATOM 1071 O O . ILE A 1 135 ? 4.525 -11.565 -9.807 1.00 97.00 135 ILE A O 1
ATOM 1075 N N . GLY A 1 136 ? 6.032 -9.908 -9.668 1.00 96.94 136 GLY A N 1
ATOM 1076 C CA . GLY A 1 136 ? 6.562 -10.309 -8.360 1.00 96.94 136 GLY A CA 1
ATOM 1077 C C . GLY A 1 136 ? 5.509 -10.217 -7.251 1.00 96.94 136 GLY A C 1
ATOM 1078 O O . GLY A 1 136 ? 5.344 -11.156 -6.464 1.00 96.94 136 GLY A O 1
ATOM 1079 N N . VAL A 1 137 ? 4.732 -9.130 -7.238 1.00 98.12 137 VAL A N 1
ATOM 1080 C CA . VAL A 1 137 ? 3.607 -8.934 -6.306 1.00 98.12 137 VAL A CA 1
ATOM 1081 C C . VAL A 1 137 ? 2.589 -10.065 -6.451 1.00 98.12 137 VAL A C 1
ATOM 1083 O O . VAL A 1 137 ? 2.339 -10.792 -5.490 1.00 98.12 137 VAL A O 1
ATOM 1086 N N . TYR A 1 138 ? 2.065 -10.289 -7.654 1.00 98.50 138 TYR A N 1
ATOM 1087 C CA . TYR A 1 138 ? 1.072 -11.320 -7.942 1.00 98.50 138 TYR A CA 1
ATOM 1088 C C . TYR A 1 138 ? 1.556 -12.711 -7.535 1.00 98.50 138 TYR A C 1
ATOM 1090 O O . TYR A 1 138 ? 0.839 -13.434 -6.844 1.00 98.50 138 TYR A O 1
ATOM 1098 N N . ARG A 1 139 ? 2.789 -13.083 -7.904 1.00 98.31 139 ARG A N 1
ATOM 1099 C CA . ARG A 1 139 ? 3.366 -14.398 -7.581 1.00 98.31 139 ARG A CA 1
ATOM 1100 C C . ARG A 1 139 ? 3.520 -14.610 -6.080 1.00 98.31 139 ARG A C 1
ATOM 1102 O O . ARG A 1 139 ? 3.151 -15.671 -5.581 1.00 98.31 139 ARG A O 1
ATOM 1109 N N . SER A 1 140 ? 4.016 -13.605 -5.356 1.00 98.31 140 SER A N 1
ATOM 1110 C CA . SER A 1 140 ? 4.169 -13.693 -3.898 1.00 98.31 140 SER A CA 1
ATOM 1111 C C . SER A 1 140 ? 2.821 -13.890 -3.189 1.00 98.31 140 SER A C 1
ATOM 1113 O O . SER A 1 140 ? 2.719 -14.719 -2.286 1.00 98.31 140 SER A O 1
ATOM 1115 N N . ILE A 1 141 ? 1.762 -13.225 -3.660 1.00 98.38 141 ILE A N 1
ATOM 1116 C CA . ILE A 1 141 ? 0.400 -13.378 -3.129 1.00 98.38 141 ILE A CA 1
ATOM 1117 C C . ILE A 1 141 ? -0.210 -14.719 -3.561 1.00 98.38 141 ILE A C 1
ATOM 1119 O O . ILE A 1 141 ? -0.844 -15.385 -2.748 1.00 98.38 141 ILE A O 1
ATOM 1123 N N . LYS A 1 142 ? 0.028 -15.186 -4.794 1.00 98.25 142 LYS A N 1
ATOM 1124 C CA . LYS A 1 142 ? -0.416 -16.518 -5.245 1.00 98.25 142 LYS A CA 1
ATOM 1125 C C . LYS A 1 142 ? 0.179 -17.655 -4.424 1.00 98.25 142 LYS A C 1
ATOM 1127 O O . LYS A 1 142 ? -0.514 -18.643 -4.186 1.00 98.25 142 LYS A O 1
ATOM 1132 N N . HIS A 1 143 ? 1.423 -17.529 -3.965 1.00 98.31 143 HIS A N 1
ATOM 1133 C CA . HIS A 1 143 ? 2.002 -18.501 -3.038 1.00 98.31 143 HIS A CA 1
ATOM 1134 C C . HIS A 1 143 ? 1.264 -18.521 -1.692 1.00 98.31 143 HIS A C 1
ATOM 1136 O O . HIS A 1 143 ? 0.971 -19.607 -1.194 1.00 98.31 143 HIS A O 1
ATOM 1142 N N . ILE A 1 144 ? 0.876 -17.354 -1.161 1.00 98.31 144 ILE A N 1
ATOM 1143 C CA . ILE A 1 144 ? 0.030 -17.264 0.040 1.00 98.31 144 ILE A CA 1
ATOM 1144 C C . ILE A 1 144 ? -1.328 -17.939 -0.194 1.00 98.31 144 ILE A C 1
ATOM 1146 O O . ILE A 1 144 ? -1.747 -18.747 0.634 1.00 98.31 144 ILE A O 1
ATOM 1150 N N . GLU A 1 145 ? -2.022 -17.640 -1.301 1.00 98.06 145 GLU A N 1
ATOM 1151 C CA . GLU A 1 145 ? -3.331 -18.251 -1.600 1.00 98.06 145 GLU A CA 1
ATOM 1152 C C . GLU A 1 145 ? -3.227 -19.780 -1.682 1.00 98.06 145 GLU A C 1
ATOM 1154 O O . GLU A 1 145 ? -4.071 -20.482 -1.135 1.00 98.06 145 GLU A O 1
ATOM 1159 N N . LYS A 1 146 ? -2.161 -20.296 -2.311 1.00 97.62 146 LYS A N 1
ATOM 1160 C CA . LYS A 1 146 ? -1.911 -21.737 -2.451 1.00 97.62 146 LYS A CA 1
ATOM 1161 C C . LYS A 1 146 ? -1.570 -22.428 -1.127 1.00 97.62 146 LYS A C 1
ATOM 1163 O O . LYS A 1 146 ? -1.915 -23.589 -0.957 1.00 97.62 146 LYS A O 1
ATOM 1168 N N . GLU A 1 147 ? -0.848 -21.765 -0.225 1.00 97.81 147 GLU A N 1
ATOM 1169 C CA . GLU A 1 147 ? -0.512 -22.335 1.089 1.00 97.81 147 GLU A CA 1
ATOM 1170 C C . GLU A 1 147 ? -1.710 -22.310 2.044 1.00 97.81 147 GLU A C 1
ATOM 1172 O O . GLU A 1 147 ? -1.895 -23.223 2.845 1.00 97.81 147 GLU A O 1
ATOM 1177 N N . THR A 1 148 ? -2.494 -21.234 2.002 1.00 96.81 148 THR A N 1
ATOM 1178 C CA . THR A 1 148 ? -3.517 -20.965 3.018 1.00 96.81 148 THR A CA 1
ATOM 1179 C C . THR A 1 148 ? -4.929 -21.367 2.607 1.00 96.81 148 THR A C 1
ATOM 1181 O O . THR A 1 148 ? -5.810 -21.358 3.467 1.00 96.81 148 THR A O 1
ATOM 1184 N N . ASP A 1 149 ? -5.147 -21.679 1.326 1.00 96.62 149 ASP A N 1
ATOM 1185 C CA . ASP A 1 149 ? -6.458 -21.882 0.695 1.00 96.62 149 ASP A CA 1
ATOM 1186 C C . ASP A 1 149 ? -7.419 -20.686 0.876 1.00 96.62 149 ASP A C 1
ATOM 1188 O O . ASP A 1 149 ? -8.643 -20.824 0.817 1.00 96.62 149 ASP A O 1
ATOM 1192 N N . ILE A 1 150 ? -6.878 -19.483 1.105 1.00 95.69 150 ILE A N 1
ATOM 1193 C CA . ILE A 1 150 ? -7.654 -18.245 1.244 1.00 95.69 150 ILE A CA 1
ATOM 1194 C C . ILE A 1 150 ? -7.632 -17.498 -0.096 1.00 95.69 150 ILE A C 1
ATOM 1196 O O . ILE A 1 150 ? -6.552 -17.103 -0.537 1.00 95.69 150 ILE A O 1
ATOM 1200 N N . PRO A 1 151 ? -8.790 -17.239 -0.731 1.00 96.12 151 PRO A N 1
ATOM 1201 C CA . PRO A 1 151 ? -8.855 -16.408 -1.927 1.00 96.12 151 PRO A CA 1
ATOM 1202 C C . PRO A 1 151 ? -8.728 -14.925 -1.542 1.00 96.12 151 PRO A C 1
ATOM 1204 O O . PRO A 1 151 ? -9.661 -14.323 -1.013 1.00 96.12 151 PRO A O 1
ATOM 1207 N N . LEU A 1 152 ? -7.570 -14.329 -1.807 1.00 97.88 152 LEU A N 1
ATOM 1208 C CA . LEU A 1 152 ? -7.238 -12.920 -1.558 1.00 97.88 152 LEU A CA 1
ATOM 1209 C C . LEU A 1 152 ? -7.523 -12.043 -2.787 1.00 97.88 152 LEU A C 1
ATOM 1211 O O . LEU A 1 152 ? -7.857 -10.862 -2.669 1.00 97.88 152 LEU A O 1
ATOM 1215 N N . MET A 1 153 ? -7.393 -12.620 -3.980 1.00 98.12 153 MET A N 1
ATOM 1216 C CA . MET A 1 153 ? -7.623 -11.977 -5.267 1.00 98.12 153 MET A CA 1
ATOM 1217 C C . MET A 1 153 ? -8.853 -12.554 -5.972 1.00 98.12 153 MET A C 1
ATOM 1219 O O . MET A 1 153 ? -9.239 -13.706 -5.767 1.00 98.12 153 MET A O 1
ATOM 1223 N N . THR A 1 154 ? -9.452 -11.754 -6.851 1.00 97.50 154 THR A N 1
ATOM 1224 C CA . THR A 1 154 ? -10.580 -12.201 -7.677 1.00 97.50 154 THR A CA 1
ATOM 1225 C C . THR A 1 154 ? -10.120 -13.209 -8.741 1.00 97.50 154 THR A C 1
ATOM 1227 O O . THR A 1 154 ? -8.955 -13.180 -9.155 1.00 97.50 154 THR A O 1
ATOM 1230 N N . PRO A 1 155 ? -11.022 -14.050 -9.283 1.00 95.12 155 PRO A N 1
ATOM 1231 C CA . PRO A 1 155 ? -10.690 -14.968 -10.379 1.00 95.12 155 PRO A CA 1
ATOM 1232 C C . PRO A 1 155 ? -10.180 -14.280 -11.655 1.00 95.12 155 PRO A C 1
ATOM 1234 O O . PRO A 1 155 ? -9.455 -14.892 -12.432 1.00 95.12 155 PRO A O 1
ATOM 1237 N N . ASN A 1 156 ? -10.528 -13.005 -11.861 1.00 95.38 156 ASN A N 1
ATOM 1238 C CA . ASN A 1 156 ? -10.096 -12.210 -13.015 1.00 95.38 156 ASN A CA 1
ATOM 1239 C C . ASN A 1 156 ? -8.711 -11.561 -12.819 1.00 95.38 156 ASN A C 1
ATOM 1241 O O . ASN A 1 156 ? -8.205 -10.905 -13.732 1.00 95.38 156 ASN A O 1
ATOM 1245 N N . SER A 1 157 ? -8.111 -11.714 -11.634 1.00 95.88 157 SER A N 1
ATO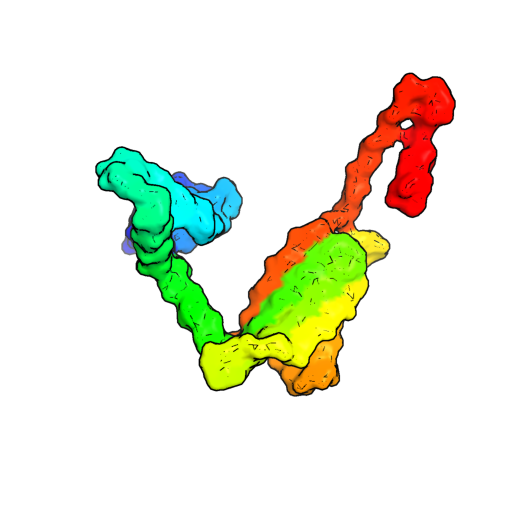M 1246 C CA . SER A 1 157 ? -6.801 -11.162 -11.292 1.00 95.88 157 SER A CA 1
ATOM 1247 C C . SER A 1 157 ? -5.670 -11.927 -11.984 1.00 95.88 157 SER A C 1
ATOM 1249 O O . SER A 1 157 ? -5.598 -13.160 -11.929 1.00 95.88 157 SER A O 1
ATOM 1251 N N . ASN A 1 158 ? -4.741 -11.194 -12.590 1.00 96.50 158 ASN A N 1
ATOM 1252 C CA . ASN A 1 158 ? -3.558 -11.735 -13.263 1.00 96.50 158 ASN A CA 1
ATOM 1253 C C . ASN A 1 158 ? -2.330 -10.838 -13.024 1.00 96.50 158 ASN A C 1
ATOM 1255 O O . ASN A 1 158 ? -2.450 -9.776 -12.415 1.00 96.50 158 ASN A O 1
ATOM 1259 N N . GLU A 1 159 ? -1.159 -11.261 -13.513 1.00 95.56 159 GLU A N 1
ATOM 1260 C CA . GLU A 1 159 ? 0.110 -10.542 -13.311 1.00 95.56 159 GLU A CA 1
ATOM 1261 C C . GLU A 1 159 ? 0.075 -9.081 -13.800 1.00 95.56 159 GLU A C 1
ATOM 1263 O O . GLU A 1 159 ? 0.686 -8.231 -13.165 1.00 95.56 159 GLU A O 1
ATOM 1268 N N . ALA A 1 160 ? -0.677 -8.768 -14.864 1.00 92.31 160 ALA A N 1
ATOM 1269 C CA . ALA A 1 160 ? -0.778 -7.411 -15.415 1.00 92.31 160 ALA A CA 1
ATOM 1270 C C . ALA A 1 160 ? -1.860 -6.550 -14.737 1.00 92.31 160 ALA A C 1
ATOM 1272 O O . ALA A 1 160 ? -1.856 -5.324 -14.843 1.00 92.31 160 ALA A O 1
ATOM 1273 N N . LYS A 1 161 ? -2.837 -7.179 -14.074 1.00 95.00 161 LYS A N 1
ATOM 1274 C CA . LYS A 1 161 ? -3.935 -6.487 -13.395 1.00 95.00 161 LYS A CA 1
ATOM 1275 C C . LYS A 1 161 ? -4.346 -7.247 -12.144 1.00 95.00 161 LYS A C 1
ATOM 1277 O O . LYS A 1 161 ? -5.156 -8.177 -12.196 1.00 95.00 161 LYS A O 1
ATOM 1282 N N . ILE A 1 162 ? -3.812 -6.794 -11.016 1.00 97.00 162 ILE A N 1
ATOM 1283 C CA . ILE A 1 162 ? -4.102 -7.362 -9.705 1.00 97.00 162 ILE A CA 1
ATOM 1284 C C . ILE A 1 162 ? -5.414 -6.776 -9.185 1.00 97.00 162 ILE A C 1
ATOM 1286 O O . ILE A 1 162 ? -5.558 -5.563 -9.045 1.00 97.00 162 ILE A O 1
ATOM 1290 N N . ILE A 1 163 ? -6.386 -7.645 -8.911 1.00 97.50 163 ILE A N 1
ATOM 1291 C CA . ILE A 1 163 ? -7.706 -7.258 -8.402 1.00 97.50 163 ILE A CA 1
ATOM 1292 C C . ILE A 1 163 ? -7.972 -8.041 -7.117 1.00 97.50 163 ILE A C 1
ATOM 1294 O O . ILE A 1 163 ? -8.094 -9.267 -7.156 1.00 97.50 163 ILE A O 1
ATOM 1298 N N . PHE A 1 164 ? -8.069 -7.330 -5.995 1.00 97.31 164 PHE A N 1
ATOM 1299 C CA . PHE A 1 164 ? -8.329 -7.899 -4.671 1.00 97.31 164 PHE A CA 1
ATOM 1300 C C . PHE A 1 164 ? -9.820 -8.118 -4.419 1.00 97.31 164 PHE A C 1
ATOM 1302 O O . PHE A 1 164 ? -10.662 -7.403 -4.963 1.00 97.31 164 PHE A O 1
ATOM 1309 N N . ASN A 1 165 ? -10.139 -9.105 -3.583 1.00 96.94 165 ASN A N 1
ATOM 1310 C CA . ASN A 1 165 ? -11.501 -9.313 -3.097 1.00 96.94 165 ASN A CA 1
ATOM 1311 C C . ASN A 1 165 ? -11.921 -8.186 -2.142 1.00 96.94 165 ASN A C 1
ATOM 1313 O O . ASN A 1 165 ? -11.084 -7.562 -1.489 1.00 96.94 165 ASN A O 1
ATOM 1317 N N . GLU A 1 166 ? -13.227 -7.938 -2.020 1.00 93.38 166 GLU A N 1
ATOM 1318 C CA . GLU A 1 166 ? -13.757 -6.854 -1.177 1.00 93.38 166 GLU A CA 1
ATOM 1319 C C . GLU A 1 166 ? -13.373 -6.987 0.305 1.00 93.38 166 GLU A C 1
ATOM 1321 O O . GLU A 1 166 ? -13.249 -5.982 1.005 1.00 93.38 166 GLU A O 1
ATOM 1326 N N . ASP A 1 167 ? -13.140 -8.206 0.791 1.00 94.94 167 ASP A N 1
ATOM 1327 C CA . ASP A 1 167 ? -12.744 -8.500 2.171 1.00 94.94 167 ASP A CA 1
ATOM 1328 C C . ASP A 1 167 ? -11.234 -8.347 2.432 1.00 94.94 167 ASP A C 1
ATOM 1330 O O . ASP A 1 167 ? -10.783 -8.493 3.576 1.00 94.94 167 ASP A O 1
ATOM 1334 N N . THR A 1 168 ? -10.463 -8.051 1.382 1.00 96.62 168 THR A N 1
ATOM 1335 C CA . THR A 1 168 ? -9.004 -8.013 1.389 1.00 96.62 168 THR A CA 1
ATOM 1336 C C . THR A 1 168 ? -8.514 -6.579 1.214 1.00 96.62 168 THR A C 1
ATOM 1338 O O . THR A 1 168 ? -8.754 -5.925 0.201 1.00 96.62 168 THR A O 1
ATOM 1341 N N . LEU A 1 169 ? -7.820 -6.070 2.229 1.00 96.06 169 LEU A N 1
ATOM 1342 C CA . LEU A 1 169 ? -7.097 -4.806 2.161 1.00 96.06 169 LEU A CA 1
ATOM 1343 C C . LEU A 1 169 ? -5.678 -5.074 1.668 1.00 96.06 169 LEU A C 1
ATOM 1345 O O . LEU A 1 169 ? -4.954 -5.858 2.276 1.00 96.06 169 LEU A O 1
ATOM 1349 N N . TYR A 1 170 ? -5.275 -4.404 0.595 1.00 96.75 170 TYR A N 1
ATOM 1350 C CA . TYR A 1 170 ? -3.916 -4.482 0.077 1.00 96.75 170 TYR A CA 1
ATOM 1351 C C . TYR A 1 170 ? -3.146 -3.203 0.381 1.00 96.75 170 TYR A C 1
ATOM 1353 O O . TYR A 1 170 ? -3.643 -2.102 0.147 1.00 96.75 170 TYR A O 1
ATOM 1361 N N . LEU A 1 171 ? -1.929 -3.364 0.889 1.00 96.06 171 LEU A N 1
ATOM 1362 C CA . LEU A 1 171 ? -0.986 -2.290 1.163 1.00 96.06 171 LEU A CA 1
ATOM 1363 C C . LEU A 1 171 ? 0.370 -2.664 0.567 1.00 96.06 171 LEU A C 1
ATOM 1365 O O . LEU A 1 171 ? 0.757 -3.834 0.560 1.00 96.06 171 LEU A O 1
ATOM 1369 N N . ALA A 1 172 ? 1.118 -1.669 0.105 1.00 95.31 172 ALA A N 1
ATOM 1370 C CA . ALA A 1 172 ? 2.437 -1.902 -0.455 1.00 95.31 172 ALA A CA 1
ATOM 1371 C C . ALA A 1 172 ? 3.433 -0.825 -0.043 1.00 95.31 172 ALA A C 1
ATOM 1373 O O . ALA A 1 172 ? 3.109 0.361 -0.002 1.00 95.31 172 ALA A O 1
ATOM 1374 N N . THR A 1 173 ? 4.666 -1.255 0.193 1.00 95.19 173 THR A N 1
ATOM 1375 C CA . THR A 1 173 ? 5.856 -0.413 0.125 1.00 95.19 173 THR A CA 1
ATOM 1376 C C . THR A 1 173 ? 6.643 -0.815 -1.110 1.00 95.19 173 THR A C 1
ATOM 1378 O O . THR A 1 173 ? 6.663 -1.985 -1.494 1.00 95.19 173 THR A O 1
ATOM 1381 N N . SER A 1 174 ? 7.287 0.147 -1.761 1.00 92.06 174 SER A N 1
ATOM 1382 C CA . SER A 1 174 ? 8.163 -0.148 -2.888 1.00 92.06 174 SER A CA 1
ATOM 1383 C C . SER A 1 174 ? 9.411 0.712 -2.830 1.00 92.06 174 SER A C 1
ATOM 1385 O O . SER A 1 174 ? 9.336 1.928 -2.657 1.00 92.06 174 SER A O 1
ATOM 1387 N N . SER A 1 175 ? 10.552 0.051 -2.982 1.00 89.06 175 SER A N 1
ATOM 1388 C CA . SER A 1 175 ? 11.857 0.660 -3.256 1.00 89.06 175 SER A CA 1
ATOM 1389 C C . SER A 1 175 ? 12.434 0.174 -4.587 1.00 89.06 175 SER A C 1
ATOM 1391 O O . SER A 1 175 ? 13.538 0.562 -4.966 1.00 89.06 175 SER A O 1
ATOM 1393 N N . ALA A 1 176 ? 11.703 -0.688 -5.300 1.00 86.38 176 ALA A N 1
ATOM 1394 C CA . ALA A 1 176 ? 12.112 -1.203 -6.590 1.00 86.38 176 ALA A CA 1
ATOM 1395 C C . ALA A 1 176 ? 12.100 -0.078 -7.631 1.00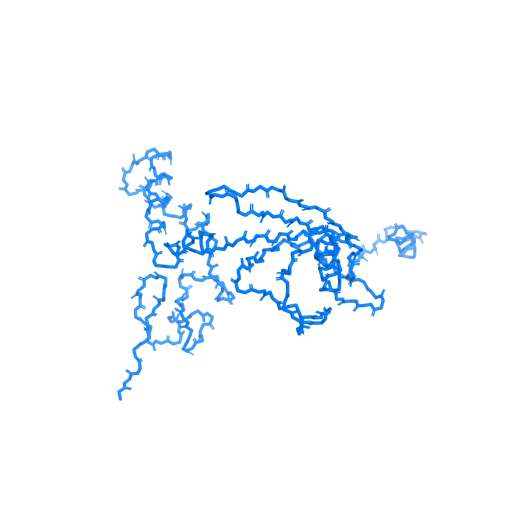 86.38 176 ALA A C 1
ATOM 1397 O O . ALA A 1 176 ? 11.046 0.371 -8.077 1.00 86.38 176 ALA A O 1
ATOM 1398 N N . GLY A 1 177 ? 13.295 0.359 -8.014 1.00 78.31 177 GLY A N 1
ATOM 1399 C CA . GLY A 1 177 ? 13.540 1.175 -9.193 1.00 78.31 177 GLY A CA 1
ATOM 1400 C C . GLY A 1 177 ? 14.306 0.337 -10.203 1.00 78.31 177 GLY A C 1
ATOM 1401 O O . GLY A 1 177 ? 15.385 -0.162 -9.887 1.00 78.31 177 GLY A O 1
ATOM 1402 N N . GLY A 1 178 ? 13.729 0.147 -11.385 1.00 69.06 178 GLY A N 1
ATOM 1403 C CA . GLY A 1 178 ? 14.419 -0.495 -12.499 1.00 69.06 178 GLY A CA 1
ATOM 1404 C C . GLY A 1 178 ? 15.354 0.498 -13.163 1.00 69.06 178 GLY A C 1
ATOM 1405 O O . GLY A 1 178 ? 15.106 1.707 -13.137 1.00 69.06 178 GLY A O 1
ATOM 1406 N N . GLY A 1 179 ? 16.429 0.001 -13.766 1.00 64.88 179 GLY A N 1
ATOM 1407 C CA . GLY A 1 179 ? 17.303 0.851 -14.568 1.00 64.88 179 GLY A CA 1
ATOM 1408 C C . GLY A 1 179 ? 18.154 1.800 -13.729 1.00 64.88 179 GLY A C 1
ATOM 1409 O O . GLY A 1 179 ? 18.298 2.967 -14.094 1.00 64.88 179 GLY A O 1
ATOM 1410 N N . LEU A 1 180 ? 18.727 1.296 -12.627 1.00 66.19 180 LEU A N 1
ATOM 1411 C CA . LEU A 1 180 ? 19.761 1.987 -11.852 1.00 66.19 180 LEU A CA 1
ATOM 1412 C C . LEU A 1 180 ? 20.777 2.646 -12.802 1.00 66.19 180 LEU A C 1
ATOM 1414 O O . LEU A 1 180 ? 21.558 1.974 -13.479 1.00 66.19 180 LEU A O 1
ATOM 1418 N N . GLN A 1 181 ? 20.755 3.977 -12.860 1.00 67.94 181 GLN A N 1
ATOM 1419 C CA . GLN A 1 181 ? 21.663 4.743 -13.703 1.00 67.94 181 GLN A CA 1
ATOM 1420 C C . GLN A 1 181 ? 22.947 5.010 -12.926 1.00 67.94 181 GLN A C 1
ATOM 1422 O O . GLN A 1 181 ? 22.954 5.756 -11.949 1.00 67.94 181 GLN A O 1
ATOM 1427 N N . ILE A 1 182 ? 24.045 4.394 -13.360 1.00 73.25 182 ILE A N 1
ATOM 1428 C CA . ILE A 1 182 ? 25.361 4.582 -12.749 1.00 73.25 182 ILE A CA 1
ATOM 1429 C C . ILE A 1 182 ? 26.197 5.462 -13.669 1.00 73.25 182 ILE A C 1
ATOM 1431 O O . ILE A 1 182 ? 26.539 5.069 -14.786 1.00 73.25 182 ILE A O 1
ATOM 1435 N N . LEU A 1 183 ? 26.549 6.652 -13.182 1.00 75.06 183 LEU A N 1
ATOM 1436 C CA . LEU A 1 183 ? 27.523 7.521 -13.829 1.00 75.06 183 LEU A CA 1
ATOM 1437 C C . LEU A 1 183 ? 28.924 7.161 -13.332 1.00 75.06 183 LEU A C 1
ATOM 1439 O O . LEU A 1 183 ? 29.228 7.292 -12.148 1.00 75.06 183 LEU A O 1
ATOM 1443 N N . VAL A 1 184 ? 29.787 6.729 -14.248 1.00 74.44 184 VAL A N 1
ATOM 1444 C CA . VAL A 1 184 ? 31.190 6.423 -13.953 1.00 74.44 184 VAL A CA 1
ATOM 1445 C C . VAL A 1 184 ? 32.061 7.531 -14.532 1.00 74.44 184 VAL A C 1
ATOM 1447 O O . VAL A 1 184 ? 32.078 7.723 -15.748 1.00 74.44 184 VAL A O 1
ATOM 1450 N N . ILE A 1 185 ? 32.801 8.238 -13.675 1.00 73.25 185 ILE A N 1
ATOM 1451 C CA . ILE A 1 185 ? 33.745 9.289 -14.079 1.00 73.25 185 ILE A CA 1
ATOM 1452 C C . ILE A 1 185 ? 35.163 8.813 -13.760 1.00 73.25 185 ILE A C 1
ATOM 1454 O O . ILE A 1 185 ? 35.500 8.588 -12.600 1.00 73.25 185 ILE A O 1
ATOM 1458 N N . GLY A 1 186 ? 35.988 8.652 -14.795 1.00 76.31 186 GLY A N 1
ATOM 1459 C CA . GLY A 1 186 ? 37.415 8.369 -14.648 1.00 76.31 186 GLY A CA 1
ATOM 1460 C C . GLY A 1 186 ? 38.206 9.669 -14.531 1.00 76.31 186 GLY A C 1
ATOM 1461 O O . GLY A 1 186 ? 38.106 10.526 -15.405 1.00 76.31 186 GLY A O 1
ATOM 1462 N N . LEU A 1 187 ? 38.982 9.824 -13.455 1.00 73.81 187 LEU A N 1
ATOM 1463 C CA . LEU A 1 187 ? 39.886 10.970 -13.254 1.00 73.81 187 LEU A CA 1
ATOM 1464 C C . LEU A 1 187 ? 41.345 10.648 -13.622 1.00 73.81 187 LEU A C 1
ATOM 1466 O O . LEU A 1 187 ? 42.209 11.520 -13.547 1.00 73.81 187 LEU A O 1
ATOM 1470 N N . THR A 1 188 ? 41.630 9.403 -14.009 1.00 72.94 188 THR A N 1
ATOM 1471 C CA . THR A 1 188 ? 42.960 8.931 -14.407 1.00 72.94 188 THR A CA 1
ATOM 1472 C C . THR A 1 188 ? 42.965 8.563 -15.892 1.00 72.94 188 THR A C 1
ATOM 1474 O O . THR A 1 188 ? 41.927 8.255 -16.473 1.00 72.94 188 THR A O 1
ATOM 1477 N N . LEU A 1 189 ? 44.145 8.571 -16.522 1.00 65.06 189 LEU A N 1
ATOM 1478 C CA . LEU A 1 189 ? 44.307 8.231 -17.944 1.00 65.06 189 LEU A CA 1
ATOM 1479 C C . LEU A 1 189 ? 43.909 6.781 -18.287 1.00 65.06 189 LEU A C 1
ATOM 1481 O O . LEU A 1 189 ? 43.684 6.483 -19.458 1.00 65.06 189 LEU A O 1
ATOM 1485 N N . PHE A 1 190 ? 43.846 5.883 -17.297 1.00 67.38 190 PHE A N 1
ATOM 1486 C CA . PHE A 1 190 ? 43.714 4.438 -17.518 1.00 67.38 190 PHE A CA 1
ATOM 1487 C C . PHE A 1 190 ? 42.436 3.824 -16.923 1.00 67.38 190 PHE A C 1
ATOM 1489 O O . PHE A 1 190 ? 42.035 2.738 -17.349 1.00 67.38 190 PHE A O 1
ATOM 1496 N N . ASP A 1 191 ? 41.747 4.511 -16.005 1.00 68.50 191 ASP A N 1
ATOM 1497 C CA . ASP A 1 191 ? 40.449 4.063 -15.497 1.00 68.50 191 ASP A CA 1
ATOM 1498 C C . ASP A 1 191 ? 39.329 4.484 -16.452 1.00 68.50 191 ASP A C 1
ATOM 1500 O O . ASP A 1 191 ? 38.937 5.646 -16.536 1.00 68.50 191 ASP A O 1
ATOM 1504 N N . SER A 1 192 ? 38.792 3.515 -17.192 1.00 72.06 192 SER A N 1
ATOM 1505 C CA . SER A 1 192 ? 37.690 3.754 -18.127 1.00 72.06 192 SER A CA 1
ATOM 1506 C C . SER A 1 192 ? 36.324 3.515 -17.481 1.00 72.06 192 SER A C 1
ATOM 1508 O O . SER A 1 192 ? 36.166 2.655 -16.612 1.00 72.06 192 SER A O 1
ATOM 1510 N N . ALA A 1 193 ? 35.290 4.182 -18.004 1.00 70.00 193 ALA A N 1
ATOM 1511 C CA . ALA A 1 193 ? 33.890 3.903 -17.667 1.00 70.00 193 ALA A CA 1
ATOM 1512 C C . ALA A 1 193 ? 33.509 2.413 -17.835 1.00 70.00 193 ALA A C 1
ATOM 1514 O O . ALA A 1 193 ? 32.599 1.918 -17.168 1.00 70.00 193 ALA A O 1
ATOM 1515 N N . SER A 1 194 ? 34.247 1.665 -18.670 1.00 71.38 194 SER A N 1
ATOM 1516 C CA . SER A 1 194 ? 34.073 0.217 -18.817 1.00 71.38 194 SER A CA 1
ATOM 1517 C C . SER A 1 194 ? 34.358 -0.562 -17.526 1.00 71.38 194 SER A C 1
ATOM 1519 O O . SER A 1 194 ? 33.707 -1.576 -17.283 1.00 71.38 194 SER A O 1
ATOM 1521 N N . SER A 1 195 ? 35.294 -0.098 -16.690 1.00 74.88 195 SER A N 1
ATOM 1522 C CA . SER A 1 195 ? 35.613 -0.721 -15.402 1.00 74.88 195 SER A CA 1
ATOM 1523 C C . SER A 1 195 ? 34.465 -0.558 -14.414 1.00 74.88 195 SER A C 1
ATOM 1525 O O . SER A 1 195 ? 34.037 -1.546 -13.829 1.00 74.88 195 SER A O 1
ATOM 1527 N N . GLY A 1 196 ? 33.889 0.643 -14.310 1.00 74.12 196 GLY A N 1
ATOM 1528 C CA . GLY A 1 196 ? 32.718 0.865 -13.457 1.00 74.12 196 GLY A CA 1
ATOM 1529 C C . GLY A 1 196 ? 31.486 0.082 -13.921 1.00 74.12 196 GLY A C 1
ATOM 1530 O O . GLY A 1 196 ? 30.778 -0.470 -13.086 1.00 74.12 196 GLY A O 1
ATOM 1531 N N . LYS A 1 197 ? 31.283 -0.082 -15.241 1.00 70.81 197 LYS A N 1
ATOM 1532 C CA . LYS A 1 197 ? 30.228 -0.964 -15.775 1.00 70.81 197 LYS A CA 1
ATOM 1533 C C . LYS A 1 197 ? 30.393 -2.419 -15.318 1.00 70.81 197 LYS A C 1
ATOM 1535 O O . LYS A 1 197 ? 29.394 -3.054 -15.014 1.00 70.81 197 LYS A O 1
ATOM 1540 N N . ARG A 1 198 ? 31.624 -2.949 -15.284 1.00 73.50 198 ARG A N 1
ATOM 1541 C CA . ARG A 1 198 ? 31.895 -4.333 -14.844 1.00 73.50 198 ARG A CA 1
ATOM 1542 C C . ARG A 1 198 ? 31.706 -4.541 -13.342 1.00 73.50 198 ARG A C 1
ATOM 1544 O O . ARG A 1 198 ? 31.427 -5.654 -12.943 1.00 73.50 198 ARG A O 1
ATOM 1551 N N . THR A 1 199 ? 31.888 -3.511 -12.520 1.00 69.31 199 THR A N 1
ATOM 1552 C CA . THR A 1 199 ? 31.673 -3.603 -11.064 1.00 69.31 199 THR A CA 1
ATOM 1553 C C . THR A 1 199 ? 30.194 -3.506 -10.688 1.00 69.31 199 THR A C 1
ATOM 1555 O O . THR A 1 199 ? 29.777 -4.013 -9.654 1.00 69.31 199 THR A O 1
ATOM 1558 N N . ALA A 1 200 ? 29.406 -2.824 -11.517 1.00 65.31 200 ALA A N 1
ATOM 1559 C CA . ALA A 1 200 ? 27.983 -2.604 -11.303 1.00 65.31 200 ALA A CA 1
ATOM 1560 C C . ALA A 1 200 ? 27.078 -3.794 -11.673 1.00 65.31 200 ALA A C 1
ATOM 1562 O O . ALA A 1 200 ? 25.904 -3.773 -11.308 1.00 65.31 200 ALA A O 1
ATOM 1563 N N . PHE A 1 201 ? 27.598 -4.773 -12.421 1.00 56.09 201 PHE A N 1
ATOM 1564 C CA . PHE A 1 201 ? 26.865 -5.920 -12.964 1.00 56.09 201 PHE A CA 1
ATOM 1565 C C . PHE A 1 201 ? 27.494 -7.241 -12.532 1.00 56.09 201 PHE A C 1
ATOM 1567 O O . PHE A 1 201 ? 28.732 -7.362 -12.662 1.00 56.09 201 PHE A O 1
#

Secondary structure (DSSP, 8-state):
----EE-TTT-PEE-SGGGBGGG-TT-SSBTTTB-TTSPBPPHHHHHHHHHHHHHHHH---HHHHHHHHHHHHHTSHHHHTHHHHHHT-SEEEEEEE-SSEEEEEEEEEETTEEEEEEEEEEE---STTT--THHHHHHHHHHHHHHH----B-TT-BTTB--B-TTEEEEEEE---SS--------SSS--HHHHHHH--

Sequence (201 aa):
MNELHICKSCGKVLKEAEDFADGKIGSEYCNECTDEFGYMRRYSQVVDEIKNKLMKQMSLSEEEAEKMAMENVSDIPHWAQRENLISSKKNIVITDVGSTTTKAILLQKTRNEFKLRSLHHAATTVEKPLEDVNIGVYRSIKHIEKETDIPLMTPNSNEAKIIFNEDTLYLATSSAGGGLQILVIGLTLFDSASSGKRTAF

pLDDT: mean 89.57, std 9.52, range [46.81, 98.56]